Protein AF-0000000074751807 (afdb_homodimer)

Secondary structure (DSSP, 8-state):
--HHHHHTTT--HHHHHHH-HHHHHHHHHHHHTS-S-HHHHHHHHHHHHHHHHHHHHHHHT--TTTTTT-EEEEES---HHHHHHHHHHHHHTTPEEESS--TTEEEEE-SSB-TTSSBGGGSHHHHHHHHHT--EE-HHHHHHHHHS-S--TTSTT----/--HHHHHTTT--HHHHHHH-HHHHHHHHHHHHTS-S-HHHHHHHHHHHHHHHHHHHHHHHT--TTTTTT-EEEEES---HHHHHHHHHHHHHTTPEEESS--TTEEEEE-SSB-TTS-BGGGSHHHHHHHHHT--EE-HHHHHHHHHS-S--TT-S-----

Solvent-accessible surface area (backbone atoms only — not comparable to full-atom values): 17288 Å² total; per-residue (Å²): 132,60,78,68,54,64,78,49,62,92,56,52,70,66,52,46,56,62,59,33,34,66,55,46,48,48,37,33,58,46,38,35,68,67,82,47,56,70,68,43,40,52,49,23,33,52,50,29,44,50,52,51,50,53,51,47,60,47,54,74,54,51,28,48,42,16,30,42,79,41,33,36,24,75,42,43,29,42,38,71,53,57,48,53,39,52,52,37,49,40,42,57,20,28,20,42,77,36,96,62,88,54,95,74,28,32,39,33,40,63,34,65,17,29,87,86,56,47,54,26,76,70,35,70,67,45,48,52,31,61,75,69,68,38,57,75,32,46,60,66,50,50,36,52,46,24,44,63,32,48,85,68,77,86,65,77,76,74,70,90,123,131,60,77,68,55,64,78,48,62,90,57,52,70,68,53,45,56,62,60,32,34,65,55,47,48,48,37,33,57,45,38,36,68,67,84,47,56,69,67,42,40,52,49,24,34,50,51,28,44,51,52,51,50,54,50,48,61,46,54,73,56,49,29,49,43,18,31,42,79,41,32,35,23,75,40,42,29,40,39,72,53,57,49,53,38,52,53,37,49,40,43,58,20,28,20,42,78,37,93,62,85,54,98,74,28,33,39,34,39,63,34,66,18,28,89,86,56,45,54,25,76,71,33,70,67,45,48,51,30,59,75,70,68,39,56,76,33,45,60,66,51,50,37,52,46,23,46,62,33,45,84,69,78,87,66,78,78,79,71,91,122

Foldseek 3Di:
DDPVCVVQPPHDLVRCVAQAQPVLVVLLVVLVVVPDDPVSVVSNVVNVVVLVVLVCLLVVQFDALLAAPAEEEEFEDHPPVSVVVVQVVCVRNRYHYDPDDDLRYEYEYAHQHHNVRHGRCPDPRNVVCVVSVHHYHYSVRSSVSRNVRDPPDPPPDDPPD/DDPVCVVQPPHDLVRCVAQAQPVLVVLLVVLVVVPDDPVSVVSNVVNVVVLVVLVCLLVVQFDALLAAPAEEEEFEDHPPVSVVVVQVVCVRNRYHYDPDDDLRYEYEYAHQHHNVRHGRCPDPRNVVCVVSVHHYHYSVRSSVSRNVRDPPDPPPDDPPD

pLDDT: mean 82.68, std 17.13, range [26.94, 96.0]

Structure (mmCIF, N/CA/C/O backbone):
data_AF-0000000074751807-model_v1
#
loop_
_entity.id
_entity.type
_entity.pdbx_description
1 polymer 'BRCT domain-containing protein'
#
loop_
_atom_site.group_PDB
_atom_site.id
_atom_site.type_symbol
_atom_site.label_atom_id
_atom_site.label_alt_id
_atom_site.label_comp_id
_atom_site.label_asym_id
_atom_site.label_entity_id
_atom_site.label_seq_id
_atom_site.pdbx_PDB_ins_code
_atom_site.Cartn_x
_atom_site.Cartn_y
_atom_site.Cartn_z
_atom_site.occupancy
_atom_site.B_iso_or_equiv
_atom_site.auth_seq_id
_atom_site.auth_comp_id
_atom_site.auth_asym_id
_atom_site.auth_atom_id
_atom_site.pdbx_PDB_model_num
ATOM 1 N N . MET A 1 1 ? 15.984 26.25 13.93 1 37.53 1 MET A N 1
ATOM 2 C CA . MET A 1 1 ? 16.609 25.359 12.961 1 37.53 1 MET A CA 1
ATOM 3 C C . MET A 1 1 ? 17.344 24.219 13.672 1 37.53 1 MET A C 1
ATOM 5 O O . MET A 1 1 ? 18.312 24.453 14.406 1 37.53 1 MET A O 1
ATOM 9 N N . GLY A 1 2 ? 16.719 23.172 14.039 1 45.09 2 GLY A N 1
ATOM 10 C CA . GLY A 1 2 ? 17.297 22.234 14.984 1 45.09 2 GLY A CA 1
ATOM 11 C C . GLY A 1 2 ? 18.531 21.547 14.445 1 45.09 2 GLY A C 1
ATOM 12 O O . GLY A 1 2 ? 18.906 21.734 13.289 1 45.09 2 GLY A O 1
ATOM 13 N N . PRO A 1 3 ? 19.266 20.953 15.305 1 51.03 3 PRO A N 1
ATOM 14 C CA . PRO A 1 3 ? 20.531 20.281 15.062 1 51.03 3 PRO A CA 1
ATOM 15 C C . PRO A 1 3 ? 20.547 19.469 13.766 1 51.03 3 PRO A C 1
ATOM 17 O O . PRO A 1 3 ? 21.609 19.234 13.188 1 51.03 3 PRO A O 1
ATOM 20 N N . LEU A 1 4 ? 19.438 18.953 13.289 1 57.25 4 LEU A N 1
ATOM 21 C CA . LEU A 1 4 ? 19.359 18.078 12.117 1 57.25 4 LEU A CA 1
ATOM 22 C C . LEU A 1 4 ? 19.672 18.844 10.844 1 57.25 4 LEU A C 1
ATOM 24 O O . LEU A 1 4 ? 20.234 18.281 9.898 1 57.25 4 LEU A O 1
ATOM 28 N N . TRP A 1 5 ? 19.469 20.172 10.891 1 57.88 5 TRP A N 1
ATOM 29 C CA . TRP A 1 5 ? 19.734 20.984 9.711 1 57.88 5 TRP A CA 1
ATOM 30 C C . TRP A 1 5 ? 21.234 21.047 9.438 1 57.88 5 TRP A C 1
ATOM 32 O O . TRP A 1 5 ? 21.656 21.047 8.273 1 57.88 5 TRP A O 1
ATOM 42 N N . ARG A 1 6 ? 21.906 20.891 10.555 1 65.5 6 ARG A N 1
ATOM 43 C CA . ARG A 1 6 ? 23.344 20.969 10.328 1 65.5 6 ARG A CA 1
ATOM 44 C C . ARG A 1 6 ? 23.859 19.766 9.547 1 65.5 6 ARG A C 1
ATOM 46 O O . ARG A 1 6 ? 24.688 19.906 8.648 1 65.5 6 ARG A O 1
ATOM 53 N N . LYS A 1 7 ? 23.266 18.562 9.719 1 76.88 7 LYS A N 1
ATOM 54 C CA . LYS A 1 7 ? 23.719 17.328 9.086 1 76.88 7 LYS A CA 1
ATOM 55 C C . LYS A 1 7 ? 23.516 17.375 7.574 1 76.88 7 LYS A C 1
ATOM 57 O O . LYS A 1 7 ? 24.297 16.797 6.82 1 76.88 7 LYS A O 1
ATOM 62 N N . TYR A 1 8 ? 22.578 18.141 7.172 1 81.25 8 TYR A N 1
ATOM 63 C CA . TYR A 1 8 ? 22.266 18.078 5.75 1 81.25 8 TYR A CA 1
ATOM 64 C C . TYR A 1 8 ? 22.484 19.422 5.082 1 81.25 8 TYR A C 1
ATOM 66 O O . TYR A 1 8 ? 21.953 19.688 4 1 81.25 8 TYR A O 1
ATOM 74 N N . GLN A 1 9 ? 23.312 20.203 5.781 1 81.62 9 GLN A N 1
ATOM 75 C CA . GLN A 1 9 ? 23.672 21.484 5.188 1 81.62 9 GLN A CA 1
ATOM 76 C C . GLN A 1 9 ? 24.359 21.297 3.834 1 81.62 9 GLN A C 1
ATOM 78 O O . GLN A 1 9 ? 25.281 20.484 3.705 1 81.62 9 GLN A O 1
ATOM 83 N N . GLY A 1 10 ? 23.812 22 2.807 1 83.12 10 GLY A N 1
ATOM 84 C CA . GLY A 1 10 ? 24.406 21.969 1.479 1 83.12 10 GLY A CA 1
ATOM 85 C C . GLY A 1 10 ? 23.922 20.797 0.644 1 83.12 10 GLY A C 1
ATOM 86 O O . GLY A 1 10 ? 24.266 20.688 -0.534 1 83.12 10 GLY A O 1
ATOM 87 N N . LYS A 1 11 ? 23.188 19.906 1.171 1 88.44 11 LYS A N 1
ATOM 88 C CA . LYS A 1 11 ? 22.688 18.766 0.412 1 88.44 11 LYS A CA 1
ATOM 89 C C . LYS A 1 11 ? 21.391 19.109 -0.313 1 88.44 11 LYS A C 1
ATOM 91 O O . LYS A 1 11 ? 20.625 19.953 0.151 1 88.44 11 LYS A O 1
ATOM 96 N N . THR A 1 12 ? 21.219 18.516 -1.509 1 91 12 THR A N 1
ATOM 97 C CA . THR A 1 12 ? 19.953 18.672 -2.217 1 91 12 THR A CA 1
ATOM 98 C C . THR A 1 12 ? 18.891 17.75 -1.618 1 91 12 THR A C 1
ATOM 100 O O . THR A 1 12 ? 19.203 16.828 -0.874 1 91 12 THR A O 1
ATOM 103 N N . PHE A 1 13 ? 17.672 18.016 -1.93 1 91.19 13 PHE A N 1
ATOM 104 C CA . PHE A 1 13 ? 16.578 17.141 -1.519 1 91.19 13 PHE A CA 1
ATOM 105 C C . PHE A 1 13 ? 16.781 15.727 -2.039 1 91.19 13 PHE A C 1
ATOM 107 O O . PHE A 1 13 ? 16.531 14.758 -1.324 1 91.19 13 PHE A O 1
ATOM 114 N N . ALA A 1 14 ? 17.25 15.672 -3.189 1 89.94 14 ALA A N 1
ATOM 115 C CA . ALA A 1 14 ? 17.484 14.375 -3.816 1 89.94 14 ALA A CA 1
ATOM 116 C C . ALA A 1 14 ? 18.547 13.586 -3.062 1 89.94 14 ALA A C 1
ATOM 118 O O . ALA A 1 14 ? 18.406 12.375 -2.869 1 89.94 14 ALA A O 1
ATOM 119 N N . ASP A 1 15 ? 19.531 14.281 -2.633 1 88.19 15 ASP A N 1
ATOM 120 C CA . ASP A 1 15 ? 20.594 13.633 -1.864 1 88.19 15 ASP A CA 1
ATOM 121 C C . ASP A 1 15 ? 20.047 13.086 -0.545 1 88.19 15 ASP A C 1
ATOM 123 O O . ASP A 1 15 ? 20.312 11.938 -0.187 1 88.19 15 ASP A O 1
ATOM 127 N N . ILE A 1 16 ? 19.328 13.891 0.11 1 88.06 16 ILE A N 1
ATOM 128 C CA . ILE A 1 16 ? 18.781 13.508 1.407 1 88.06 16 ILE A CA 1
ATOM 129 C C . ILE A 1 16 ? 17.828 12.32 1.236 1 88.06 16 ILE A C 1
ATOM 131 O O . ILE A 1 16 ? 17.875 11.359 2.006 1 88.06 16 ILE A O 1
ATOM 135 N N . TYR A 1 17 ? 17 12.406 0.226 1 88.38 17 TYR A N 1
ATOM 136 C CA . TYR A 1 17 ? 16.031 11.344 -0.058 1 88.38 17 TYR A CA 1
ATOM 137 C C . TYR A 1 17 ? 16.734 10.008 -0.258 1 88.38 17 TYR A C 1
ATOM 139 O O . TYR A 1 17 ? 16.281 8.977 0.241 1 88.38 17 TYR A O 1
ATOM 147 N N . GLN A 1 18 ? 17.844 10 -0.894 1 82.62 18 GLN A N 1
ATOM 148 C CA . GLN A 1 18 ? 18.578 8.781 -1.207 1 82.62 18 GLN A CA 1
ATOM 149 C C . GLN A 1 18 ? 19.375 8.289 0 1 82.62 18 GLN A C 1
ATOM 151 O O . GLN A 1 18 ? 19.469 7.082 0.234 1 82.62 18 GLN A O 1
ATOM 156 N N . GLU A 1 19 ? 19.766 9.172 0.798 1 82 19 GLU A N 1
ATOM 157 C CA . GLU A 1 19 ? 20.75 8.836 1.809 1 82 19 GLU A CA 1
ATOM 158 C C . GLU A 1 19 ? 20.094 8.5 3.145 1 82 19 GLU A C 1
ATOM 160 O O . GLU A 1 19 ? 20.641 7.738 3.941 1 82 19 GLU A O 1
ATOM 165 N N . ASP A 1 20 ? 18.938 9.062 3.352 1 85.06 20 ASP A N 1
ATOM 166 C CA . ASP A 1 20 ? 18.406 8.938 4.703 1 85.06 20 ASP A CA 1
ATOM 167 C C . ASP A 1 20 ? 16.891 8.781 4.684 1 85.06 20 ASP A C 1
ATOM 169 O O . ASP A 1 20 ? 16.156 9.719 5.027 1 85.06 20 ASP A O 1
ATOM 173 N N . PRO A 1 21 ? 16.453 7.629 4.398 1 83.31 21 PRO A N 1
ATOM 174 C CA . PRO A 1 21 ? 15 7.379 4.355 1 83.31 21 PRO A CA 1
ATOM 175 C C . PRO A 1 21 ? 14.328 7.598 5.707 1 83.31 21 PRO A C 1
ATOM 177 O O . PRO A 1 21 ? 13.148 7.953 5.762 1 83.31 21 PRO A O 1
ATOM 180 N N . GLN A 1 22 ? 15.047 7.363 6.758 1 81.94 22 GLN A N 1
ATOM 181 C CA . GLN A 1 22 ? 14.453 7.594 8.07 1 81.94 22 GLN A CA 1
ATOM 182 C C . GLN A 1 22 ? 14.172 9.078 8.289 1 81.94 22 GLN A C 1
ATOM 184 O O . GLN A 1 22 ? 13.141 9.438 8.867 1 81.94 22 GLN A O 1
ATOM 189 N N . TYR A 1 23 ? 15.086 9.828 7.867 1 85.5 23 TYR A N 1
ATOM 190 C CA . TYR A 1 23 ? 14.859 11.266 7.957 1 85.5 23 TYR A CA 1
ATOM 191 C C . TYR A 1 23 ? 13.68 11.688 7.09 1 85.5 23 TYR A C 1
ATOM 193 O O . TYR A 1 23 ? 12.922 12.586 7.457 1 85.5 23 TYR A O 1
ATOM 201 N N . CYS A 1 24 ? 13.586 11.133 5.945 1 87.38 24 CYS A N 1
ATOM 202 C CA . CYS A 1 24 ? 12.469 11.438 5.059 1 87.38 24 CYS A CA 1
ATOM 203 C C . CYS A 1 24 ? 11.133 11.172 5.746 1 87.38 24 CYS A C 1
ATOM 205 O O . CYS A 1 24 ? 10.234 12.008 5.711 1 87.38 24 CYS A O 1
ATOM 207 N N . ARG A 1 25 ? 11.055 10.047 6.367 1 84.38 25 ARG A N 1
ATOM 208 C CA . ARG A 1 25 ? 9.844 9.703 7.105 1 84.38 25 ARG A CA 1
ATOM 209 C C . ARG A 1 25 ? 9.586 10.711 8.227 1 84.38 25 ARG A C 1
ATOM 211 O O . ARG A 1 25 ? 8.453 11.172 8.398 1 84.38 25 ARG A O 1
ATOM 218 N N . TRP A 1 26 ? 10.609 10.914 8.922 1 85.25 26 TRP A N 1
ATOM 219 C CA . TRP A 1 26 ? 10.5 11.859 10.031 1 85.25 26 TRP A CA 1
ATOM 220 C C . TRP A 1 26 ? 10.047 13.234 9.531 1 85.25 26 TRP A C 1
ATOM 222 O O . TRP A 1 26 ? 9.18 13.867 10.148 1 85.25 26 TRP A O 1
ATOM 232 N N . ALA A 1 27 ? 10.672 13.68 8.477 1 87.12 27 ALA A N 1
ATOM 233 C CA . ALA A 1 27 ? 10.32 14.977 7.898 1 87.12 27 ALA A CA 1
ATOM 234 C C . ALA A 1 27 ? 8.836 15.023 7.535 1 87.12 27 ALA A C 1
ATOM 236 O O . ALA A 1 27 ? 8.164 16.016 7.789 1 87.12 27 ALA A O 1
ATOM 237 N N . CYS A 1 28 ? 8.352 14.008 6.977 1 87.5 28 CYS A N 1
ATOM 238 C CA . CYS A 1 28 ? 6.945 13.938 6.605 1 87.5 28 CYS A CA 1
ATOM 239 C C . CYS A 1 28 ? 6.055 13.961 7.84 1 87.5 28 CYS A C 1
ATOM 241 O O . CYS A 1 28 ? 5.012 14.617 7.848 1 87.5 28 CYS A O 1
ATOM 243 N N . ASP A 1 29 ? 6.473 13.266 8.828 1 84.19 29 ASP A N 1
ATOM 244 C CA . ASP A 1 29 ? 5.699 13.234 10.062 1 84.19 29 ASP A CA 1
ATOM 245 C C . ASP A 1 29 ? 5.648 14.617 10.711 1 84.19 29 ASP A C 1
ATOM 247 O O . ASP A 1 29 ? 4.602 15.039 11.211 1 84.19 29 ASP A O 1
ATOM 251 N N . VAL A 1 30 ? 6.801 15.281 10.719 1 82.31 30 VAL A N 1
ATOM 252 C CA . VAL A 1 30 ? 6.914 16.594 11.352 1 82.31 30 VAL A CA 1
ATOM 253 C C . VAL A 1 30 ? 6.109 17.609 10.555 1 82.31 30 VAL A C 1
ATOM 255 O O . VAL A 1 30 ? 5.496 18.516 11.141 1 82.31 30 VAL A O 1
ATOM 258 N N . ALA A 1 31 ? 6.195 17.547 9.266 1 78.62 31 ALA A N 1
ATOM 259 C CA . ALA A 1 31 ? 5.465 18.484 8.414 1 78.62 31 ALA A CA 1
ATOM 260 C C . ALA A 1 31 ? 3.965 18.438 8.695 1 78.62 31 ALA A C 1
ATOM 262 O O . ALA A 1 31 ? 3.26 19.438 8.547 1 78.62 31 ALA A O 1
ATOM 263 N N . LEU A 1 32 ? 3.492 17.312 9.117 1 72.69 32 LEU A N 1
ATOM 264 C CA . LEU A 1 32 ? 2.09 17.062 9.438 1 72.69 32 LEU A CA 1
ATOM 265 C C . LEU A 1 32 ? 1.651 17.859 10.656 1 72.69 32 LEU A C 1
ATOM 267 O O . LEU A 1 32 ? 0.477 18.219 10.781 1 72.69 32 LEU A O 1
ATOM 271 N N . LYS A 1 33 ? 2.559 18.031 11.578 1 69.56 33 LYS A N 1
ATOM 272 C CA . LYS A 1 33 ? 2.199 18.609 12.867 1 69.56 33 LYS A CA 1
ATOM 273 C C . LYS A 1 33 ? 2.047 20.125 12.758 1 69.56 33 LYS A C 1
ATOM 275 O O . LYS A 1 33 ? 1.581 20.781 13.688 1 69.56 33 LYS A O 1
ATOM 280 N N . GLY A 1 34 ? 2.129 20.703 11.562 1 64.62 34 GLY A N 1
ATOM 281 C CA . GLY A 1 34 ? 1.814 22.094 11.297 1 64.62 34 GLY A CA 1
ATOM 282 C C . GLY A 1 34 ? 2.855 23.047 11.836 1 64.62 34 GLY A C 1
ATOM 283 O O . GLY A 1 34 ? 2.869 24.234 11.469 1 64.62 34 GLY A O 1
ATOM 284 N N . ASN A 1 35 ? 3.658 22.609 12.859 1 70.62 35 ASN A N 1
ATOM 285 C CA . ASN A 1 35 ? 4.598 23.562 13.43 1 70.62 35 ASN A CA 1
ATOM 286 C C . ASN A 1 35 ? 5.961 23.484 12.75 1 70.62 35 ASN A C 1
ATOM 288 O O . ASN A 1 35 ? 6.969 23.922 13.32 1 70.62 35 ASN A O 1
ATOM 292 N N . SER A 1 36 ? 5.906 23.078 11.492 1 76.75 36 SER A N 1
ATOM 293 C CA . SER A 1 36 ? 7.188 22.891 10.82 1 76.75 36 SER A CA 1
ATOM 294 C C . SER A 1 36 ? 7.504 24.062 9.898 1 76.75 36 SER A C 1
ATOM 296 O O . SER A 1 36 ? 6.621 24.844 9.555 1 76.75 36 SER A O 1
ATOM 298 N N . SER A 1 37 ? 8.867 24.234 9.602 1 81.81 37 SER A N 1
ATOM 299 C CA . SER A 1 37 ? 9.32 25.266 8.688 1 81.81 37 SER A CA 1
ATOM 300 C C . SER A 1 37 ? 8.812 25.031 7.27 1 81.81 37 SER A C 1
ATOM 302 O O . SER A 1 37 ? 8.391 23.922 6.941 1 81.81 37 SER A O 1
ATOM 304 N N . ASP A 1 38 ? 8.805 26.062 6.473 1 83.44 38 ASP A N 1
ATOM 305 C CA . ASP A 1 38 ? 8.422 25.938 5.07 1 83.44 38 ASP A CA 1
ATOM 306 C C . ASP A 1 38 ? 9.344 24.969 4.34 1 83.44 38 ASP A C 1
ATOM 308 O O . ASP A 1 38 ? 8.891 24.188 3.49 1 83.44 38 ASP A O 1
ATOM 312 N N . ALA A 1 39 ? 10.625 25.062 4.664 1 83.5 39 ALA A N 1
ATOM 313 C CA . ALA A 1 39 ? 11.586 24.156 4.031 1 83.5 39 ALA A CA 1
ATOM 314 C C . ALA A 1 39 ? 11.242 22.703 4.301 1 83.5 39 ALA A C 1
ATOM 316 O O . ALA A 1 39 ? 11.336 21.859 3.406 1 83.5 39 ALA A O 1
ATOM 317 N N . MET A 1 40 ? 10.852 22.469 5.453 1 85.44 40 MET A N 1
ATOM 318 C CA . MET A 1 40 ? 10.484 21.109 5.824 1 85.44 40 MET A CA 1
ATOM 319 C C . MET A 1 40 ? 9.227 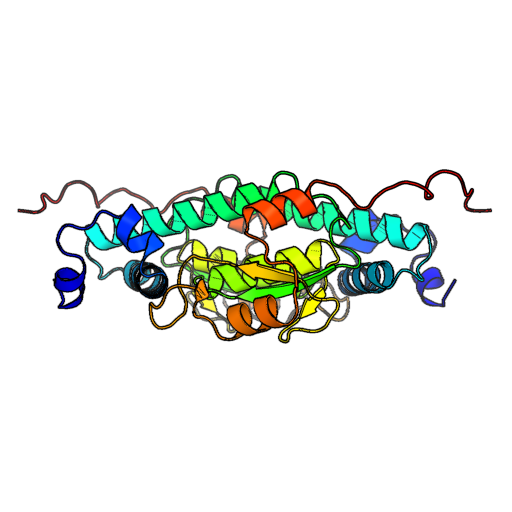20.656 5.09 1 85.44 40 MET A C 1
ATOM 321 O O . MET A 1 40 ? 9.133 19.516 4.645 1 85.44 40 MET A O 1
ATOM 325 N N . LYS A 1 41 ? 8.352 21.531 4.969 1 84.69 41 LYS A N 1
ATOM 326 C CA . LYS A 1 41 ? 7.117 21.219 4.254 1 84.69 41 LYS A CA 1
ATOM 327 C C . LYS A 1 41 ? 7.395 20.891 2.787 1 84.69 41 LYS A C 1
ATOM 329 O O . LYS A 1 41 ? 6.809 19.969 2.225 1 84.69 41 LYS A O 1
ATOM 334 N N . ILE A 1 42 ? 8.211 21.672 2.209 1 89.44 42 ILE A N 1
ATOM 335 C CA . ILE A 1 42 ? 8.562 21.469 0.808 1 89.44 42 ILE A CA 1
ATOM 336 C C . ILE A 1 42 ? 9.305 20.141 0.651 1 89.44 42 ILE A C 1
ATOM 338 O O . ILE A 1 42 ? 9.062 19.406 -0.297 1 89.44 42 ILE A O 1
ATOM 342 N N . PHE A 1 43 ? 10.234 19.922 1.628 1 91.69 43 PHE A N 1
ATOM 343 C CA . PHE A 1 43 ? 10.961 18.656 1.563 1 91.69 43 PHE A CA 1
ATOM 344 C C . PHE A 1 43 ? 10.008 17.469 1.719 1 91.69 43 PHE A C 1
ATOM 346 O O . PHE A 1 43 ? 10.109 16.484 0.985 1 91.69 43 PHE A O 1
ATOM 353 N N . ALA A 1 44 ? 9.133 17.578 2.637 1 90.88 44 ALA A N 1
ATOM 354 C CA . ALA A 1 44 ? 8.141 16.516 2.82 1 90.88 44 ALA A CA 1
ATOM 355 C C . ALA A 1 44 ? 7.34 16.297 1.542 1 90.88 44 ALA A C 1
ATOM 357 O O . ALA A 1 44 ? 7.086 15.148 1.157 1 90.88 44 ALA A O 1
ATOM 358 N N . ALA A 1 45 ? 6.961 17.359 0.921 1 91.81 45 ALA A N 1
ATOM 359 C CA . ALA A 1 45 ? 6.227 17.25 -0.337 1 91.81 45 ALA A CA 1
ATOM 360 C C . ALA A 1 45 ? 7.059 16.547 -1.401 1 91.81 45 ALA A C 1
ATOM 362 O O . ALA A 1 45 ? 6.531 15.758 -2.191 1 91.81 45 ALA A O 1
ATOM 363 N N . TYR A 1 46 ? 8.305 16.875 -1.404 1 93.75 46 TYR A N 1
ATOM 364 C CA . TYR A 1 46 ? 9.219 16.219 -2.334 1 93.75 46 TYR A CA 1
ATOM 365 C C . TYR A 1 46 ? 9.266 14.719 -2.084 1 93.75 46 TYR A C 1
ATOM 367 O O . TYR A 1 46 ? 9.156 13.93 -3.021 1 93.75 46 TYR A O 1
ATOM 375 N N . VAL A 1 47 ? 9.406 14.344 -0.845 1 92.31 47 VAL A N 1
ATOM 376 C CA . VAL A 1 47 ? 9.484 12.938 -0.458 1 92.31 47 VAL A CA 1
ATOM 377 C C . VAL A 1 47 ? 8.195 12.219 -0.854 1 92.31 47 VAL A C 1
ATOM 379 O O . VAL A 1 47 ? 8.234 11.164 -1.487 1 92.31 47 VAL A O 1
ATOM 382 N N . GLN A 1 48 ? 7.082 12.797 -0.543 1 92.56 48 GLN A N 1
ATOM 383 C CA . GLN A 1 48 ? 5.785 12.211 -0.859 1 92.56 48 GLN A CA 1
ATOM 384 C C . GLN A 1 48 ? 5.605 12.047 -2.367 1 92.56 48 GLN A C 1
ATOM 386 O O . GLN A 1 48 ? 5.102 11.023 -2.828 1 92.56 48 GLN A O 1
ATOM 391 N N . HIS A 1 49 ? 6.027 13.047 -3.039 1 93.62 49 HIS A N 1
ATOM 392 C CA . HIS A 1 49 ? 5.953 12.977 -4.492 1 93.62 49 HIS A CA 1
ATOM 393 C C . HIS A 1 49 ? 6.762 11.797 -5.031 1 93.62 49 HIS A C 1
ATOM 395 O O . HIS A 1 49 ? 6.305 11.086 -5.926 1 93.62 49 HIS A O 1
ATOM 401 N N . ARG A 1 50 ? 7.895 11.672 -4.504 1 92 50 ARG A N 1
ATOM 402 C CA . ARG A 1 50 ? 8.742 10.57 -4.945 1 92 50 ARG A CA 1
ATOM 403 C C . ARG A 1 50 ? 8.109 9.227 -4.605 1 92 50 ARG A C 1
ATOM 405 O O . ARG A 1 50 ? 8.148 8.289 -5.41 1 92 50 ARG A O 1
ATOM 412 N N . TRP A 1 51 ? 7.555 9.102 -3.408 1 92.06 51 TRP A N 1
ATOM 413 C CA . TRP A 1 51 ? 6.859 7.879 -3.01 1 92.06 51 TRP A CA 1
ATOM 414 C C . TRP A 1 51 ? 5.699 7.582 -3.957 1 92.06 51 TRP A C 1
ATOM 416 O O . TRP A 1 51 ? 5.547 6.449 -4.422 1 92.06 51 TRP A O 1
ATOM 426 N N . LEU A 1 52 ? 4.941 8.57 -4.273 1 93.19 52 LEU A N 1
ATOM 427 C CA . LEU A 1 52 ? 3.783 8.414 -5.148 1 93.19 52 LEU A CA 1
ATOM 428 C C . LEU A 1 52 ? 4.215 8 -6.551 1 93.19 52 LEU A C 1
ATOM 430 O O . LEU A 1 52 ? 3.582 7.141 -7.168 1 93.19 52 LEU A O 1
ATOM 434 N N . LEU A 1 53 ? 5.25 8.609 -6.992 1 92.25 53 LEU A N 1
ATOM 435 C CA . LEU A 1 53 ? 5.766 8.258 -8.312 1 92.25 53 LEU A CA 1
ATOM 436 C C . LEU A 1 53 ? 6.207 6.801 -8.359 1 92.25 53 LEU A C 1
ATOM 438 O O . LEU A 1 53 ? 5.918 6.09 -9.328 1 92.25 53 LEU A O 1
ATOM 442 N N . ALA A 1 54 ? 6.918 6.391 -7.3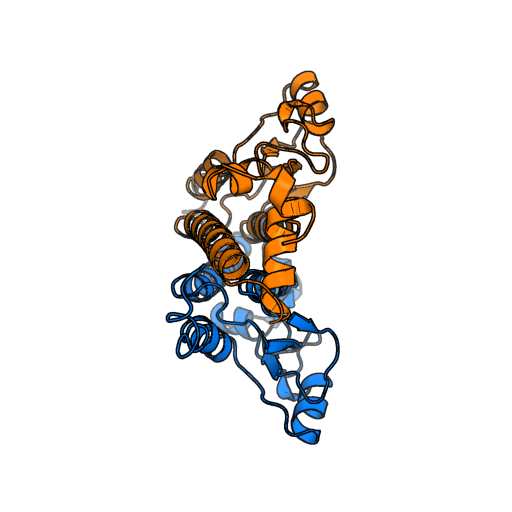75 1 90.56 54 ALA A N 1
ATOM 443 C CA . ALA A 1 54 ? 7.387 5.012 -7.312 1 90.56 54 ALA A CA 1
ATOM 444 C C . ALA A 1 54 ? 6.219 4.031 -7.309 1 90.56 54 ALA A C 1
ATOM 446 O O . ALA A 1 54 ? 6.242 3.023 -8.023 1 90.56 54 ALA A O 1
ATOM 447 N N . LEU A 1 55 ? 5.211 4.312 -6.555 1 93.5 55 LEU A N 1
ATOM 448 C CA . LEU A 1 55 ? 4.047 3.441 -6.449 1 93.5 55 LEU A CA 1
ATOM 449 C C . LEU A 1 55 ? 3.258 3.428 -7.754 1 93.5 55 LEU A C 1
ATOM 451 O O . LEU A 1 55 ? 2.789 2.375 -8.188 1 93.5 55 LEU A O 1
ATOM 455 N N . ASN A 1 56 ? 3.111 4.582 -8.336 1 93.19 56 ASN A N 1
ATOM 456 C CA . ASN A 1 56 ? 2.453 4.656 -9.633 1 93.19 56 ASN A CA 1
ATOM 457 C C . ASN A 1 56 ? 3.174 3.807 -10.68 1 93.19 56 ASN A C 1
ATOM 459 O O . ASN A 1 56 ? 2.533 3.109 -11.469 1 93.19 56 ASN A O 1
ATOM 463 N N . ASN A 1 57 ? 4.457 3.873 -10.656 1 92 57 ASN A N 1
ATOM 464 C CA . ASN A 1 57 ? 5.242 3.092 -11.609 1 92 57 ASN A CA 1
ATOM 465 C C . ASN A 1 57 ? 5.066 1.593 -11.383 1 92 57 ASN A C 1
ATOM 467 O O . ASN A 1 57 ? 4.969 0.825 -12.344 1 92 57 ASN A O 1
ATOM 471 N N . LEU A 1 58 ? 5.027 1.193 -10.148 1 92.69 58 LEU A N 1
ATOM 472 C CA . LEU A 1 58 ? 4.852 -0.217 -9.82 1 92.69 58 LEU A CA 1
ATOM 473 C C . LEU A 1 58 ? 3.494 -0.722 -10.297 1 92.69 58 LEU A C 1
ATOM 475 O O . LEU A 1 58 ? 3.396 -1.819 -10.852 1 92.69 58 LEU A O 1
ATOM 479 N N . LEU A 1 59 ? 2.51 0.113 -10.164 1 93.75 59 LEU A N 1
ATOM 480 C CA . LEU A 1 59 ? 1.138 -0.329 -10.391 1 93.75 59 LEU A CA 1
ATOM 481 C C . LEU A 1 59 ? 0.777 -0.25 -11.867 1 93.75 59 LEU A C 1
ATOM 483 O O . LEU A 1 59 ? -0.078 -1 -12.344 1 93.75 59 LEU A O 1
ATOM 487 N N . LYS A 1 60 ? 1.296 0.718 -12.633 1 88.56 60 LYS A N 1
ATOM 488 C CA . LYS A 1 60 ? 0.873 1.109 -13.977 1 88.56 60 LYS A CA 1
ATOM 489 C C . LYS A 1 60 ? 0.821 -0.096 -14.914 1 88.56 60 LYS A C 1
ATOM 491 O O . LYS A 1 60 ? -0.127 -0.25 -15.68 1 88.56 60 LYS A O 1
ATOM 496 N N . HIS A 1 61 ? 1.747 -1.085 -14.844 1 88.12 61 HIS A N 1
ATOM 497 C CA . HIS A 1 61 ? 1.756 -2.172 -15.812 1 88.12 61 HIS A CA 1
ATOM 498 C C . HIS A 1 61 ? 1.682 -3.529 -15.125 1 88.12 61 HIS A C 1
ATOM 500 O O . HIS A 1 61 ? 1.988 -4.559 -15.734 1 88.12 61 HIS A O 1
ATOM 506 N N . ALA A 1 62 ? 1.295 -3.471 -13.859 1 94.06 62 ALA A N 1
ATOM 507 C CA . ALA A 1 62 ? 1.201 -4.727 -13.117 1 94.06 62 ALA A CA 1
ATOM 508 C C . ALA A 1 62 ? 0.105 -5.621 -13.688 1 94.06 62 ALA A C 1
ATOM 510 O O . ALA A 1 62 ? -0.978 -5.141 -14.031 1 94.06 62 ALA A O 1
ATOM 511 N N . GLN A 1 63 ? 0.4 -6.883 -13.797 1 92.38 63 GLN A N 1
ATOM 512 C CA . GLN A 1 63 ? -0.553 -7.852 -14.328 1 92.38 63 GLN A CA 1
ATOM 513 C C . GLN A 1 63 ? -1.009 -8.828 -13.25 1 92.38 63 GLN A C 1
ATOM 515 O O . GLN A 1 63 ? -0.199 -9.297 -12.453 1 92.38 63 GLN A O 1
ATOM 520 N N . PRO A 1 64 ? -2.314 -9.141 -13.289 1 91.06 64 PRO A N 1
ATOM 521 C CA . PRO A 1 64 ? -2.795 -10.133 -12.32 1 91.06 64 PRO A CA 1
ATOM 522 C C . PRO A 1 64 ? -2.016 -11.445 -12.391 1 91.06 64 PRO A C 1
ATOM 524 O O . PRO A 1 64 ? -1.649 -11.898 -13.477 1 91.06 64 PRO A O 1
ATOM 527 N N . ASN A 1 65 ? -1.753 -12.031 -11.281 1 88.56 65 ASN A N 1
ATOM 528 C CA . ASN A 1 65 ? -1.116 -13.336 -11.117 1 88.56 65 ASN A CA 1
ATOM 529 C C . ASN A 1 65 ? 0.334 -13.32 -11.586 1 88.56 65 ASN A C 1
ATOM 531 O O . ASN A 1 65 ? 0.961 -14.367 -11.727 1 88.56 65 ASN A O 1
ATOM 535 N N . SER A 1 66 ? 0.887 -12.18 -11.859 1 91.25 66 SER A N 1
ATOM 536 C CA . SER A 1 66 ? 2.215 -12.07 -12.461 1 91.25 66 SER A CA 1
ATOM 537 C C . SER A 1 66 ? 3.297 -12.539 -11.492 1 91.25 66 SER A C 1
ATOM 539 O O . SER A 1 66 ? 4.398 -12.898 -11.906 1 91.25 66 SER A O 1
ATOM 541 N N . LEU A 1 67 ? 2.977 -12.578 -10.188 1 91.94 67 LEU A N 1
ATOM 542 C CA . LEU A 1 67 ? 4.008 -12.961 -9.227 1 91.94 67 LEU A CA 1
ATOM 543 C C . LEU A 1 67 ? 3.67 -14.297 -8.57 1 91.94 67 LEU A C 1
ATOM 545 O O . LEU A 1 67 ? 4.277 -14.672 -7.57 1 91.94 67 LEU A O 1
ATOM 549 N N . THR A 1 68 ? 2.662 -14.898 -9.125 1 87.56 68 THR A N 1
ATOM 550 C CA . THR A 1 68 ? 2.316 -16.234 -8.641 1 87.56 68 THR A CA 1
ATOM 551 C C . THR A 1 68 ? 3.516 -17.172 -8.734 1 87.56 68 THR A C 1
ATOM 553 O O . THR A 1 68 ? 4.211 -17.188 -9.758 1 87.56 68 THR A O 1
ATOM 556 N N . GLY A 1 69 ? 3.766 -17.891 -7.594 1 86.5 69 GLY A N 1
ATOM 557 C CA . GLY A 1 69 ? 4.859 -18.844 -7.566 1 86.5 69 GLY A CA 1
ATOM 558 C C . GLY A 1 69 ? 6.172 -18.25 -7.102 1 86.5 69 GLY A C 1
ATOM 559 O O . GLY A 1 69 ? 7.145 -18.969 -6.875 1 86.5 69 GLY A O 1
ATOM 560 N N . HIS A 1 70 ? 6.262 -16.906 -7.023 1 90.94 70 HIS A N 1
ATOM 561 C CA . HIS A 1 70 ? 7.469 -16.25 -6.543 1 90.94 70 HIS A CA 1
ATOM 562 C C . HIS A 1 70 ? 7.422 -16.031 -5.035 1 90.94 70 HIS A C 1
ATOM 564 O O . HIS A 1 70 ? 6.383 -15.656 -4.492 1 90.94 70 HIS A O 1
ATOM 570 N N . SER A 1 71 ? 8.422 -16.328 -4.391 1 94.44 71 SER A N 1
ATOM 571 C CA . SER A 1 71 ? 8.641 -15.961 -2.994 1 94.44 71 SER A CA 1
ATOM 572 C C . SER A 1 71 ? 9.688 -14.867 -2.865 1 94.44 71 SER A C 1
ATOM 574 O O . SER A 1 71 ? 10.828 -15.031 -3.311 1 94.44 71 SER A O 1
ATOM 576 N N . LEU A 1 72 ? 9.258 -13.844 -2.301 1 96 72 LEU A N 1
ATOM 577 C CA . LEU A 1 72 ? 10.109 -12.656 -2.291 1 96 72 LEU A CA 1
ATOM 578 C C . LEU A 1 72 ? 10.32 -12.148 -0.868 1 96 72 LEU A C 1
ATOM 580 O O . LEU A 1 72 ? 9.367 -12.07 -0.089 1 96 72 LEU A O 1
ATOM 584 N N . ALA A 1 73 ? 11.555 -11.859 -0.488 1 95.5 73 ALA A N 1
ATOM 585 C CA . ALA A 1 73 ? 11.906 -11.156 0.745 1 95.5 73 ALA A CA 1
ATOM 586 C C . ALA A 1 73 ? 12.383 -9.742 0.452 1 95.5 73 ALA A C 1
ATOM 588 O O . ALA A 1 73 ? 12.898 -9.469 -0.636 1 95.5 73 ALA A O 1
ATOM 589 N N . THR A 1 74 ? 12.164 -8.875 1.398 1 93.69 74 THR A N 1
ATOM 590 C CA . THR A 1 74 ? 12.531 -7.484 1.149 1 93.69 74 THR A CA 1
ATOM 591 C C . THR A 1 74 ? 13.648 -7.043 2.09 1 93.69 74 THR A C 1
ATOM 593 O O . THR A 1 74 ? 13.789 -7.586 3.188 1 93.69 74 THR A O 1
ATOM 596 N N . THR A 1 75 ? 14.5 -6.191 1.599 1 89 75 THR A N 1
ATOM 597 C CA . THR A 1 75 ? 15.555 -5.582 2.404 1 89 75 THR A CA 1
ATOM 598 C C . THR A 1 75 ? 15.75 -4.117 2.012 1 89 75 THR A C 1
ATOM 600 O O . THR A 1 75 ? 15.195 -3.658 1.01 1 89 75 THR A O 1
ATOM 603 N N . GLY A 1 76 ? 16.547 -3.43 2.869 1 82.25 76 GLY A N 1
ATOM 604 C CA . GLY A 1 76 ? 16.797 -2.021 2.619 1 82.25 76 GLY A CA 1
ATOM 605 C C . GLY A 1 76 ? 15.836 -1.101 3.34 1 82.25 76 GLY A C 1
ATOM 606 O O . GLY A 1 76 ? 14.773 -1.535 3.785 1 82.25 76 GLY A O 1
ATOM 607 N N . GLU A 1 77 ? 16.562 0.046 3.584 1 64.06 77 GLU A N 1
ATOM 608 C CA . GLU A 1 77 ? 15.75 1.025 4.305 1 64.06 77 GLU A CA 1
ATOM 609 C C . GLU A 1 77 ? 14.766 1.724 3.367 1 64.06 77 GLU A C 1
ATOM 611 O O . GLU A 1 77 ? 15.164 2.281 2.344 1 64.06 77 GLU A O 1
ATOM 616 N N . ASN A 1 78 ? 13.641 1.207 3.227 1 61.97 78 ASN A N 1
ATOM 617 C CA . ASN A 1 78 ? 12.547 2.08 2.811 1 61.97 78 ASN A CA 1
ATOM 618 C C . ASN A 1 78 ? 11.711 2.533 4.004 1 61.97 78 ASN A C 1
ATOM 620 O O . ASN A 1 78 ? 11.891 2.047 5.117 1 61.97 78 ASN A O 1
ATOM 624 N N . ASP A 1 79 ? 11.211 3.787 3.922 1 67.5 79 ASP A N 1
ATOM 625 C CA . ASP A 1 79 ? 10.273 4.113 4.992 1 67.5 79 ASP A CA 1
ATOM 626 C C . ASP A 1 79 ? 9.258 2.994 5.191 1 67.5 79 ASP A C 1
ATOM 628 O O . ASP A 1 79 ? 8.977 2.232 4.262 1 67.5 79 ASP A O 1
ATOM 632 N N . GLU A 1 80 ? 8.984 2.602 6.445 1 77.12 80 GLU A N 1
ATOM 633 C CA . GLU A 1 80 ? 8.031 1.574 6.855 1 77.12 80 GLU A CA 1
ATOM 634 C C . GLU A 1 80 ? 6.754 1.637 6.02 1 77.12 80 GLU A C 1
ATOM 636 O O . GLU A 1 80 ? 6.152 0.604 5.715 1 77.12 80 GLU A O 1
ATOM 641 N N . LEU A 1 81 ? 6.48 2.764 5.57 1 84.88 81 LEU A N 1
ATOM 642 C CA . LEU A 1 81 ? 5.254 2.936 4.797 1 84.88 81 LEU A CA 1
ATOM 643 C C . LEU A 1 81 ? 5.395 2.314 3.41 1 84.88 81 LEU A C 1
ATOM 645 O O . LEU A 1 81 ? 4.535 1.536 2.986 1 84.88 81 LEU A O 1
ATOM 649 N N . MET A 1 82 ? 6.508 2.611 2.789 1 89 82 MET A N 1
ATOM 650 C CA . MET A 1 82 ? 6.746 2.088 1.446 1 89 82 MET A CA 1
ATOM 651 C C . MET A 1 82 ? 6.918 0.573 1.476 1 89 82 MET A C 1
ATOM 653 O O . MET A 1 82 ? 6.43 -0.13 0.588 1 89 82 MET A O 1
ATOM 657 N N . ARG A 1 83 ? 7.562 0.053 2.469 1 90.25 83 ARG A N 1
ATOM 658 C CA . ARG A 1 83 ? 7.75 -1.39 2.59 1 90.25 83 ARG A CA 1
ATOM 659 C C . ARG A 1 83 ? 6.41 -2.109 2.674 1 90.25 83 ARG A C 1
ATOM 661 O O . ARG A 1 83 ? 6.188 -3.104 1.979 1 90.25 83 ARG A O 1
ATOM 668 N N . SER A 1 84 ? 5.602 -1.562 3.525 1 91.81 84 SER A N 1
ATOM 669 C CA . SER A 1 84 ? 4.285 -2.166 3.709 1 91.81 84 SER A CA 1
ATOM 670 C C . SER A 1 84 ? 3.502 -2.195 2.402 1 91.81 84 SER A C 1
ATOM 672 O O . SER A 1 84 ? 2.887 -3.207 2.062 1 91.81 84 SER A O 1
ATOM 674 N N . VAL A 1 85 ? 3.514 -1.141 1.65 1 93.75 85 VAL A N 1
ATOM 675 C CA . VAL A 1 85 ? 2.77 -1.046 0.399 1 93.75 85 VAL A CA 1
ATOM 676 C C . VAL A 1 85 ? 3.355 -2.014 -0.626 1 93.75 85 VAL A C 1
ATOM 678 O O . VAL A 1 85 ? 2.617 -2.727 -1.31 1 93.75 85 VAL A O 1
ATOM 681 N N . ILE A 1 86 ? 4.66 -2.082 -0.709 1 94.12 86 ILE A N 1
ATOM 682 C CA . ILE A 1 86 ? 5.316 -2.932 -1.697 1 94.12 86 ILE A CA 1
ATOM 683 C C . ILE A 1 86 ? 5.051 -4.402 -1.372 1 94.12 86 ILE A C 1
ATOM 685 O O . ILE A 1 86 ? 4.773 -5.203 -2.268 1 94.12 86 ILE A O 1
ATOM 689 N N . GLU A 1 87 ? 5.137 -4.75 -0.104 1 94.62 87 GLU A N 1
ATOM 690 C CA . GLU A 1 87 ? 4.844 -6.125 0.289 1 94.62 87 GLU A CA 1
ATOM 691 C C . GLU A 1 87 ? 3.389 -6.488 -0.003 1 94.62 87 GLU A C 1
ATOM 693 O O . GLU A 1 87 ? 3.096 -7.605 -0.433 1 94.62 87 GLU A O 1
ATOM 698 N N . SER A 1 88 ? 2.457 -5.605 0.276 1 93.94 88 SER A N 1
ATOM 699 C CA . SER A 1 88 ? 1.062 -5.828 -0.084 1 93.94 88 SER A CA 1
ATOM 700 C C . SER A 1 88 ? 0.894 -5.965 -1.594 1 93.94 88 SER A C 1
ATOM 702 O O . SER A 1 88 ? 0.11 -6.789 -2.064 1 93.94 88 SER A O 1
ATOM 704 N N . TYR A 1 89 ? 1.642 -5.16 -2.367 1 93.69 89 TYR A N 1
ATOM 705 C CA . TYR A 1 89 ? 1.661 -5.215 -3.826 1 93.69 89 TYR A CA 1
ATOM 706 C C . TYR A 1 89 ? 2.07 -6.602 -4.312 1 93.69 89 TYR A C 1
ATOM 708 O O . TYR A 1 89 ? 1.437 -7.16 -5.211 1 93.69 89 TYR A O 1
ATOM 716 N N . ILE A 1 90 ? 3.082 -7.129 -3.693 1 94.38 90 ILE A N 1
ATOM 717 C CA . ILE A 1 90 ? 3.551 -8.461 -4.043 1 94.38 90 ILE A CA 1
ATOM 718 C C . ILE A 1 90 ? 2.438 -9.484 -3.803 1 94.38 90 ILE A C 1
ATOM 720 O O . ILE A 1 90 ? 2.146 -10.312 -4.668 1 94.38 90 ILE A O 1
ATOM 724 N N . ARG A 1 91 ? 1.773 -9.344 -2.67 1 92.5 91 ARG A N 1
ATOM 725 C CA . ARG A 1 91 ? 0.713 -10.281 -2.318 1 92.5 91 ARG A CA 1
ATOM 726 C C . ARG A 1 91 ? -0.5 -10.102 -3.225 1 92.5 91 ARG A C 1
ATOM 728 O O . ARG A 1 91 ? -1.157 -11.078 -3.59 1 92.5 91 ARG A O 1
ATOM 735 N N . ILE A 1 92 ? -0.801 -8.938 -3.602 1 91.75 92 ILE A N 1
ATOM 736 C CA . ILE A 1 92 ? -1.923 -8.633 -4.48 1 91.75 92 ILE A CA 1
ATOM 737 C C . ILE A 1 92 ? -1.73 -9.336 -5.824 1 91.75 92 ILE A C 1
ATOM 739 O O . ILE A 1 92 ? -2.691 -9.828 -6.418 1 91.75 92 ILE A O 1
ATOM 743 N N . LEU A 1 93 ? -0.503 -9.43 -6.254 1 91.94 93 LEU A N 1
ATOM 744 C CA . LEU A 1 93 ? -0.219 -9.992 -7.566 1 91.94 93 LEU A CA 1
ATOM 745 C C . LEU A 1 93 ? 0.043 -11.492 -7.469 1 91.94 93 LEU A C 1
ATOM 747 O O . LEU A 1 93 ? 0.526 -12.109 -8.422 1 91.94 93 LEU A O 1
ATOM 751 N N . GLY A 1 94 ? -0.223 -12.039 -6.219 1 89.19 94 GLY A N 1
ATOM 752 C CA . GLY A 1 94 ? -0.184 -13.484 -6.051 1 89.19 94 GLY A CA 1
ATOM 753 C C . GLY A 1 94 ? 1.148 -13.992 -5.531 1 89.19 94 GLY A C 1
ATOM 754 O O . GLY A 1 94 ? 1.357 -15.203 -5.414 1 89.19 94 GLY A O 1
ATOM 755 N N . GLY A 1 95 ? 2.045 -13.078 -5.242 1 91.38 95 GLY A N 1
ATOM 756 C CA . GLY A 1 95 ? 3.338 -13.477 -4.711 1 91.38 95 GLY A CA 1
ATOM 757 C C . GLY A 1 95 ? 3.312 -13.758 -3.221 1 91.38 95 GLY A C 1
ATOM 758 O O . GLY A 1 95 ? 2.395 -13.328 -2.52 1 91.38 95 GLY A O 1
ATOM 759 N N . ASN A 1 96 ? 4.32 -14.5 -2.824 1 91.94 96 ASN A N 1
ATOM 760 C CA . ASN A 1 96 ? 4.535 -14.75 -1.402 1 91.94 96 ASN A CA 1
ATOM 761 C C . ASN A 1 96 ? 5.605 -13.82 -0.83 1 91.94 96 ASN A C 1
ATOM 763 O O . ASN A 1 96 ? 6.656 -13.625 -1.443 1 91.94 96 ASN A O 1
ATOM 767 N N . VAL A 1 97 ? 5.293 -13.266 0.312 1 94.31 97 VAL A N 1
ATOM 768 C CA . VAL A 1 97 ? 6.273 -12.43 1.004 1 94.31 97 VAL A CA 1
ATOM 769 C C . VAL A 1 97 ? 6.871 -13.203 2.178 1 94.31 97 VAL A C 1
ATOM 771 O O . VAL A 1 97 ? 6.145 -13.641 3.076 1 94.31 97 VAL A O 1
ATOM 774 N N . SER A 1 98 ? 8.133 -13.32 2.115 1 94.06 98 SER A N 1
ATOM 775 C CA . SER A 1 98 ? 8.82 -14.086 3.148 1 94.06 98 SER A CA 1
ATOM 776 C C . SER A 1 98 ? 9.688 -13.188 4.02 1 94.06 98 SER A C 1
ATOM 778 O O . SER A 1 98 ? 10.297 -12.234 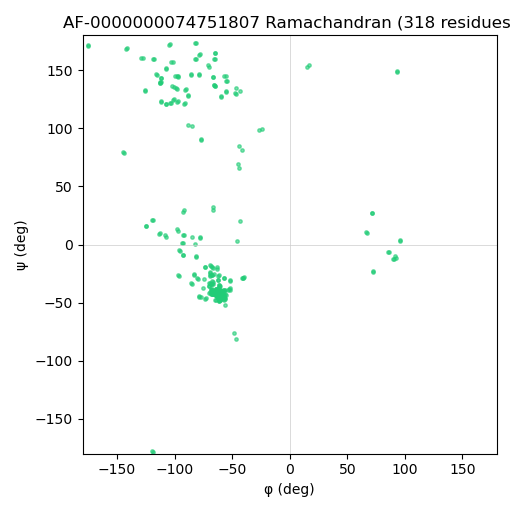3.527 1 94.06 98 SER A O 1
ATOM 780 N N . ARG A 1 99 ? 9.727 -13.508 5.285 1 91.19 99 ARG A N 1
ATOM 781 C CA . ARG A 1 99 ? 10.578 -12.758 6.195 1 91.19 99 ARG A CA 1
ATOM 782 C C . ARG A 1 99 ? 12.016 -13.273 6.145 1 91.19 99 ARG A C 1
ATOM 784 O O . ARG A 1 99 ? 12.953 -12.547 6.465 1 91.19 99 ARG A O 1
ATOM 791 N N . ARG A 1 100 ? 12.156 -14.492 5.789 1 91.25 100 ARG A N 1
ATOM 792 C CA . ARG A 1 100 ? 13.461 -15.141 5.754 1 91.25 100 ARG A CA 1
ATOM 793 C C . ARG A 1 100 ? 13.812 -15.594 4.34 1 91.25 100 ARG A C 1
ATOM 795 O O . ARG A 1 100 ? 12.922 -15.727 3.49 1 91.25 100 ARG A O 1
ATOM 802 N N . LEU A 1 101 ? 15.117 -15.773 4.195 1 93 101 LEU A N 1
ATOM 803 C CA . LEU A 1 101 ? 15.594 -16.266 2.908 1 93 101 LEU A CA 1
ATOM 804 C C . LEU A 1 101 ? 15.609 -17.797 2.889 1 93 101 LEU A C 1
ATOM 806 O O . LEU A 1 101 ? 15.961 -18.422 3.885 1 93 101 LEU A O 1
ATOM 810 N N . SER A 1 102 ? 15.008 -18.359 1.903 1 91.12 102 SER A N 1
ATOM 811 C CA . SER A 1 102 ? 15.125 -19.766 1.579 1 91.12 102 SER A CA 1
ATOM 812 C C . SER A 1 102 ? 15.727 -19.969 0.193 1 91.12 102 SER A C 1
ATOM 814 O O . SER A 1 102 ? 16 -19 -0.515 1 91.12 102 SER A O 1
ATOM 816 N N . ASP A 1 103 ? 15.867 -21.188 -0.259 1 90.56 103 ASP A N 1
ATOM 817 C CA . ASP A 1 103 ? 16.484 -21.5 -1.546 1 90.56 103 ASP A CA 1
ATOM 818 C C . ASP A 1 103 ? 15.594 -21.047 -2.703 1 90.56 103 ASP A C 1
ATOM 820 O O . ASP A 1 103 ? 16.078 -20.875 -3.828 1 90.56 103 ASP A O 1
ATOM 824 N N . ALA A 1 104 ? 14.352 -20.812 -2.42 1 90.94 104 ALA A N 1
ATOM 825 C CA . ALA A 1 104 ? 13.414 -20.484 -3.488 1 90.94 104 ALA A CA 1
ATOM 826 C C . ALA A 1 104 ? 13.031 -19 -3.439 1 90.94 104 ALA A C 1
ATOM 828 O O . ALA A 1 104 ? 12.172 -18.562 -4.207 1 90.94 104 ALA A O 1
ATOM 829 N N . THR A 1 105 ? 13.695 -18.234 -2.555 1 94 105 THR A N 1
ATOM 830 C CA . THR A 1 105 ? 13.297 -16.844 -2.33 1 94 105 THR A CA 1
ATOM 831 C C . THR A 1 105 ? 14.219 -15.883 -3.08 1 94 105 THR A C 1
ATOM 833 O O . THR A 1 105 ? 15.43 -16.109 -3.15 1 94 105 THR A O 1
ATOM 836 N N . ALA A 1 106 ? 13.688 -14.914 -3.713 1 95.75 106 ALA A N 1
ATOM 837 C CA . ALA A 1 106 ? 14.453 -13.789 -4.246 1 95.75 106 ALA A CA 1
ATOM 838 C C . ALA A 1 106 ? 14.422 -12.602 -3.297 1 95.75 106 ALA A C 1
ATOM 840 O O . ALA A 1 106 ? 13.438 -12.391 -2.588 1 95.75 106 ALA A O 1
ATOM 841 N N . LEU A 1 107 ? 15.508 -11.883 -3.23 1 95.19 107 LEU A N 1
ATOM 842 C CA . LEU A 1 107 ? 15.617 -10.719 -2.354 1 95.19 107 LEU A CA 1
ATOM 843 C C . LEU A 1 107 ? 15.352 -9.43 -3.125 1 95.19 107 LEU A C 1
ATOM 845 O O . LEU A 1 107 ? 15.977 -9.188 -4.16 1 95.19 107 LEU A O 1
ATOM 849 N N . VAL A 1 108 ? 14.391 -8.688 -2.67 1 94.31 108 VAL A N 1
ATOM 850 C CA . VAL A 1 108 ? 14.055 -7.406 -3.281 1 94.31 108 VAL A CA 1
ATOM 851 C C . VAL A 1 108 ? 14.648 -6.27 -2.449 1 94.31 108 VAL A C 1
ATOM 853 O O . VAL A 1 108 ? 14.367 -6.16 -1.252 1 94.31 108 VAL A O 1
ATOM 856 N N . THR A 1 109 ? 15.445 -5.395 -3.078 1 91.94 109 THR A N 1
ATOM 857 C CA . THR A 1 109 ? 16.016 -4.23 -2.408 1 91.94 109 THR A CA 1
ATOM 858 C C . THR A 1 109 ? 15.102 -3.018 -2.566 1 91.94 109 THR A C 1
ATOM 860 O O . THR A 1 109 ? 14.82 -2.588 -3.688 1 91.94 109 THR A O 1
ATOM 863 N N . LEU A 1 110 ? 14.672 -2.479 -1.427 1 89.31 110 LEU A N 1
ATOM 864 C CA . LEU A 1 110 ? 13.695 -1.393 -1.459 1 89.31 110 LEU A CA 1
ATOM 865 C C . LEU A 1 110 ? 14.391 -0.036 -1.462 1 89.31 110 LEU A C 1
ATOM 867 O O . LEU A 1 110 ? 13.75 0.996 -1.67 1 89.31 110 LEU A O 1
ATOM 871 N N . GLY A 1 111 ? 15.648 0.004 -1.264 1 83.25 111 GLY A N 1
ATOM 872 C CA . GLY A 1 111 ? 16.438 1.23 -1.232 1 83.25 111 GLY A CA 1
ATOM 873 C C . GLY A 1 111 ? 17.922 0.985 -1.087 1 83.25 111 GLY A C 1
ATOM 874 O O . GLY A 1 111 ? 18.344 -0.15 -0.872 1 83.25 111 GLY A O 1
ATOM 875 N N . PRO A 1 112 ? 18.672 2.029 -1.226 1 82.25 112 PRO A N 1
ATOM 876 C CA . PRO A 1 112 ? 20.125 1.872 -1.268 1 82.25 112 PRO A CA 1
ATOM 877 C C . PRO A 1 112 ? 20.734 1.739 0.122 1 82.25 112 PRO A C 1
ATOM 879 O O . PRO A 1 112 ? 21.922 1.394 0.246 1 82.25 112 PRO A O 1
ATOM 882 N N . ARG A 1 113 ? 19.953 2.004 1.161 1 82.69 113 ARG A N 1
ATOM 883 C CA . ARG A 1 113 ? 20.484 1.99 2.516 1 82.69 113 ARG A CA 1
ATOM 884 C C . ARG A 1 113 ? 19.656 1.107 3.432 1 82.69 113 ARG A C 1
ATOM 886 O O . ARG A 1 113 ? 18.531 0.726 3.08 1 82.69 113 ARG A O 1
ATOM 893 N N . ILE A 1 114 ? 20.344 0.767 4.523 1 81.62 114 ILE A N 1
ATOM 894 C CA . ILE A 1 114 ? 19.609 0.031 5.543 1 81.62 114 ILE A CA 1
ATOM 895 C C . ILE A 1 114 ? 19.297 0.953 6.719 1 81.62 114 ILE A C 1
ATOM 897 O O . ILE A 1 114 ? 19.641 2.135 6.699 1 81.62 114 ILE A O 1
ATOM 901 N N . PHE A 1 115 ? 18.5 0.554 7.691 1 71.44 115 PHE A N 1
ATOM 902 C CA . PHE A 1 115 ? 17.906 1.345 8.758 1 71.44 115 PHE A CA 1
ATOM 903 C C . PHE A 1 115 ? 18.969 2.158 9.492 1 71.44 115 PHE A C 1
ATOM 905 O O . PHE A 1 115 ? 18.734 3.303 9.875 1 71.44 115 PHE A O 1
ATOM 912 N N . ASP A 1 116 ? 20.203 1.718 9.594 1 74.38 116 ASP A N 1
ATOM 913 C CA . ASP A 1 116 ? 21.219 2.426 10.352 1 74.38 116 ASP A CA 1
ATOM 914 C C . ASP A 1 116 ? 22.094 3.277 9.43 1 74.38 116 ASP A C 1
ATOM 916 O O . ASP A 1 116 ? 23.125 3.801 9.859 1 74.38 116 ASP A O 1
ATOM 920 N N . GLY A 1 117 ? 21.688 3.465 8.219 1 74.88 117 GLY A N 1
ATOM 921 C CA . GLY A 1 117 ? 22.344 4.375 7.297 1 74.88 117 GLY A CA 1
ATOM 922 C C . GLY A 1 117 ? 23.391 3.703 6.445 1 74.88 117 GLY A C 1
ATOM 923 O O . GLY A 1 117 ? 23.922 4.301 5.5 1 74.88 117 GLY A O 1
ATOM 924 N N . ARG A 1 118 ? 23.781 2.471 6.762 1 82.62 118 ARG A N 1
ATOM 925 C CA . ARG A 1 118 ? 24.781 1.755 5.977 1 82.62 118 ARG A CA 1
ATOM 926 C C . ARG A 1 118 ? 24.219 1.367 4.609 1 82.62 118 ARG A C 1
ATOM 928 O O . ARG A 1 118 ? 23 1.334 4.418 1 82.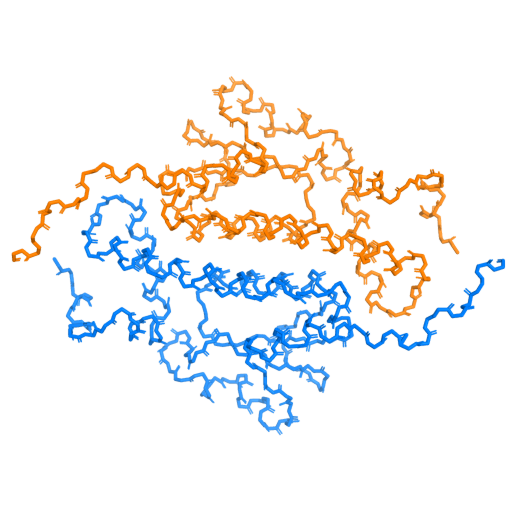62 118 ARG A O 1
ATOM 935 N N . PRO A 1 119 ? 25.125 1.23 3.586 1 86.19 119 PRO A N 1
ATOM 936 C CA . PRO A 1 119 ? 24.672 0.757 2.279 1 86.19 119 PRO A CA 1
ATOM 937 C C . PRO A 1 119 ? 23.938 -0.584 2.361 1 86.19 119 PRO A C 1
ATOM 939 O O . PRO A 1 119 ? 24.312 -1.44 3.17 1 86.19 119 PRO A O 1
ATOM 942 N N . VAL A 1 120 ? 22.953 -0.76 1.543 1 88.62 120 VAL A N 1
ATOM 943 C CA . VAL A 1 120 ? 22.109 -1.951 1.567 1 88.62 120 VAL A CA 1
ATOM 944 C C . VAL A 1 120 ? 22.953 -3.189 1.277 1 88.62 120 VAL A C 1
ATOM 946 O O . VAL A 1 120 ? 22.641 -4.285 1.753 1 88.62 120 VAL A O 1
ATOM 949 N N . LYS A 1 121 ? 24 -3.078 0.613 1 88.94 121 LYS A N 1
ATOM 950 C CA . LYS A 1 121 ? 24.875 -4.207 0.275 1 88.94 121 LYS A CA 1
ATOM 951 C C . LYS A 1 121 ? 25.469 -4.832 1.53 1 88.94 121 LYS A C 1
ATOM 953 O O . LYS A 1 121 ? 25.953 -5.969 1.495 1 88.94 121 LYS A O 1
ATOM 958 N N . GLU A 1 122 ? 25.453 -4.012 2.564 1 88.81 122 GLU A N 1
ATOM 959 C CA . GLU A 1 122 ? 26.031 -4.492 3.812 1 88.81 122 GLU A CA 1
ATOM 960 C C . GLU A 1 122 ? 24.969 -5.137 4.703 1 88.81 122 GLU A C 1
ATOM 962 O O . GLU A 1 122 ? 25.281 -5.633 5.789 1 88.81 122 GLU A O 1
ATOM 967 N N . SER A 1 123 ? 23.781 -5.191 4.238 1 88 123 SER A N 1
ATOM 968 C CA . SER A 1 123 ? 22.719 -5.809 5.039 1 88 123 SER A CA 1
ATOM 969 C C . SER A 1 123 ? 22.969 -7.305 5.207 1 88 123 SER A C 1
ATOM 971 O O . SER A 1 123 ? 23.484 -7.961 4.305 1 88 123 SER A O 1
ATOM 973 N N . PRO A 1 124 ? 22.625 -7.828 6.391 1 88.69 124 PRO A N 1
ATOM 974 C CA . PRO A 1 124 ? 22.734 -9.273 6.602 1 88.69 124 PRO A CA 1
ATOM 975 C C . PRO A 1 124 ? 22.031 -10.086 5.523 1 88.69 124 PRO A C 1
ATOM 977 O O . PRO A 1 124 ? 22.547 -11.102 5.062 1 88.69 124 PRO A O 1
ATOM 980 N N . LYS A 1 125 ? 20.844 -9.602 5.086 1 90.5 125 LYS A N 1
ATOM 981 C CA . LYS A 1 125 ? 20.094 -10.336 4.074 1 90.5 125 LYS A CA 1
ATOM 982 C C . LYS A 1 125 ? 20.812 -10.305 2.729 1 90.5 125 LYS A C 1
ATOM 984 O O . LYS A 1 125 ? 20.766 -11.281 1.972 1 90.5 125 LYS A O 1
ATOM 989 N N . MET A 1 126 ? 21.469 -9.234 2.451 1 92.5 126 MET A N 1
ATOM 990 C CA . MET A 1 126 ? 22.219 -9.156 1.207 1 92.5 126 MET A CA 1
ATOM 991 C C . MET A 1 126 ? 23.391 -10.133 1.22 1 92.5 126 MET A C 1
ATOM 993 O O . MET A 1 126 ? 23.656 -10.805 0.219 1 92.5 126 MET A O 1
ATOM 997 N N . LYS A 1 127 ? 24.047 -10.211 2.309 1 92.88 127 LYS A N 1
ATOM 998 C CA . LYS A 1 127 ? 25.172 -11.133 2.445 1 92.88 127 LYS A CA 1
ATOM 999 C C . LYS A 1 127 ? 24.703 -12.578 2.328 1 92.88 127 LYS A C 1
ATOM 1001 O O . LYS A 1 127 ? 25.344 -13.391 1.643 1 92.88 127 LYS A O 1
ATOM 1006 N N . GLU A 1 128 ? 23.609 -12.828 2.996 1 94.62 128 GLU A N 1
ATOM 1007 C CA . GLU A 1 128 ? 23.047 -14.172 2.939 1 94.62 128 GLU A CA 1
ATOM 1008 C C . GLU A 1 128 ? 22.641 -14.547 1.518 1 94.62 128 GLU A C 1
ATOM 1010 O O . GLU A 1 128 ? 22.891 -15.664 1.062 1 94.62 128 GLU A O 1
ATOM 1015 N N . ALA A 1 129 ? 22 -13.664 0.824 1 94.56 129 ALA A N 1
ATOM 1016 C CA . ALA A 1 129 ? 21.578 -13.891 -0.556 1 94.56 129 ALA A CA 1
ATOM 1017 C C . ALA A 1 129 ? 22.781 -14.141 -1.461 1 94.56 129 ALA A C 1
ATOM 1019 O O . ALA A 1 129 ? 22.75 -15.031 -2.316 1 94.56 129 ALA A O 1
ATOM 1020 N N . ALA A 1 130 ? 23.828 -13.391 -1.272 1 91.94 130 ALA A N 1
ATOM 1021 C CA . ALA A 1 130 ? 25.047 -13.531 -2.066 1 91.94 130 ALA A CA 1
ATOM 1022 C C . ALA A 1 130 ? 25.703 -14.898 -1.83 1 91.94 130 ALA A C 1
ATOM 1024 O O . ALA A 1 130 ? 26.109 -15.57 -2.779 1 91.94 130 ALA A O 1
ATOM 1025 N N . SER A 1 131 ? 25.734 -15.297 -0.575 1 94.19 131 SER A N 1
ATOM 1026 C CA . SER A 1 131 ? 26.359 -16.562 -0.211 1 94.19 131 SER A CA 1
ATOM 1027 C C . SER A 1 131 ? 25.578 -17.75 -0.758 1 94.19 131 SER A C 1
ATOM 1029 O O . SER A 1 131 ? 26.172 -18.781 -1.09 1 94.19 131 SER A O 1
ATOM 1031 N N . SER A 1 132 ? 24.281 -17.625 -0.877 1 94.94 132 SER A N 1
ATOM 1032 C CA . SER A 1 132 ? 23.422 -18.719 -1.309 1 94.94 132 SER A CA 1
ATOM 1033 C C . SER A 1 132 ? 23.125 -18.641 -2.805 1 94.94 132 SER A C 1
ATOM 1035 O O . SER A 1 132 ? 22.469 -19.516 -3.361 1 94.94 132 SER A O 1
ATOM 1037 N N . GLY A 1 133 ? 23.609 -17.547 -3.439 1 94.44 133 GLY A N 1
ATOM 1038 C CA . GLY A 1 133 ? 23.406 -17.375 -4.867 1 94.44 133 GLY A CA 1
ATOM 1039 C C . GLY A 1 133 ? 21.969 -17.047 -5.227 1 94.44 133 GLY A C 1
ATOM 1040 O O . GLY A 1 133 ? 21.469 -17.5 -6.262 1 94.44 133 GLY A O 1
ATOM 1041 N N . LEU A 1 134 ? 21.297 -16.469 -4.352 1 94.75 134 LEU A N 1
ATOM 1042 C CA . LEU A 1 134 ? 19.906 -16.094 -4.57 1 94.75 134 LEU A CA 1
ATOM 1043 C C . LEU A 1 134 ? 19.797 -14.828 -5.414 1 94.75 134 LEU A C 1
ATOM 1045 O O . LEU A 1 134 ? 20.656 -13.945 -5.312 1 94.75 134 LEU A O 1
ATOM 1049 N N . PRO A 1 135 ? 18.781 -14.734 -6.234 1 94.94 135 PRO A N 1
ATOM 1050 C CA . PRO A 1 135 ? 18.594 -13.508 -7.012 1 94.94 135 PRO A CA 1
ATOM 1051 C C . PRO A 1 135 ? 18.297 -12.289 -6.137 1 94.94 135 PRO A C 1
ATOM 1053 O O . PRO A 1 135 ? 17.578 -12.406 -5.141 1 94.94 135 PRO A O 1
ATOM 1056 N N . VAL A 1 136 ? 18.953 -11.234 -6.488 1 94.62 136 VAL A N 1
ATOM 1057 C CA . VAL A 1 136 ? 18.672 -9.945 -5.859 1 94.62 136 VAL A CA 1
ATOM 1058 C C . VAL A 1 136 ? 18.031 -9 -6.871 1 94.62 136 VAL A C 1
ATOM 1060 O O . VAL A 1 136 ? 18.594 -8.758 -7.945 1 94.62 136 VAL A O 1
ATOM 1063 N N . LEU A 1 137 ? 16.875 -8.508 -6.527 1 94.62 137 LEU A N 1
ATOM 1064 C CA . LEU A 1 137 ? 16.062 -7.688 -7.43 1 94.62 137 LEU A CA 1
ATOM 1065 C C . LEU A 1 137 ? 15.969 -6.254 -6.918 1 94.62 137 LEU A C 1
ATOM 1067 O O . LEU A 1 137 ? 15.812 -6.031 -5.719 1 94.62 137 LEU A O 1
ATOM 1071 N N . SER A 1 138 ? 16.062 -5.312 -7.883 1 91.69 138 SER A N 1
ATOM 1072 C CA . SER A 1 138 ? 15.68 -3.938 -7.586 1 91.69 138 SER A CA 1
ATOM 1073 C C . SER A 1 138 ? 14.164 -3.754 -7.703 1 91.69 138 SER A C 1
ATOM 1075 O O . SER A 1 138 ? 13.453 -4.68 -8.094 1 91.69 138 SER A O 1
ATOM 1077 N N . LEU A 1 139 ? 13.703 -2.596 -7.32 1 91 139 LEU A N 1
ATOM 1078 C CA . LEU A 1 139 ? 12.281 -2.297 -7.508 1 91 139 LEU A CA 1
ATOM 1079 C C . LEU A 1 139 ? 11.922 -2.324 -8.992 1 91 139 LEU A C 1
ATOM 1081 O O . LEU A 1 139 ? 10.82 -2.756 -9.352 1 91 139 LEU A O 1
ATOM 1085 N N . GLU A 1 140 ? 12.852 -1.861 -9.797 1 91.38 140 GLU A N 1
ATOM 1086 C CA . GLU A 1 140 ? 12.625 -1.903 -11.242 1 91.38 140 GLU A CA 1
ATOM 1087 C C . GLU A 1 140 ? 12.523 -3.34 -11.742 1 91.38 140 GLU A C 1
ATOM 1089 O O . GLU A 1 140 ? 11.695 -3.645 -12.602 1 91.38 140 GLU A O 1
ATOM 1094 N N . ASP A 1 141 ? 13.375 -4.164 -11.195 1 93.62 141 ASP A N 1
ATOM 1095 C CA . ASP A 1 141 ? 13.297 -5.578 -11.539 1 93.62 141 ASP A CA 1
ATOM 1096 C C . ASP A 1 141 ? 11.953 -6.176 -11.133 1 93.62 141 ASP A C 1
ATOM 1098 O O . ASP A 1 141 ? 11.367 -6.965 -11.875 1 93.62 141 ASP A O 1
ATOM 1102 N N . LEU A 1 142 ? 11.523 -5.844 -9.922 1 94.5 142 LEU A N 1
ATOM 1103 C CA . LEU A 1 142 ? 10.219 -6.301 -9.453 1 94.5 142 LEU A CA 1
ATOM 1104 C C . LEU A 1 142 ? 9.109 -5.84 -10.383 1 94.5 142 LEU A C 1
ATOM 1106 O O . LEU A 1 142 ? 8.203 -6.613 -10.711 1 94.5 142 LEU A O 1
ATOM 1110 N N . GLN A 1 143 ? 9.188 -4.594 -10.773 1 93.81 143 GLN A N 1
ATOM 1111 C CA . GLN A 1 143 ? 8.227 -4.043 -11.719 1 93.81 143 GLN A CA 1
ATOM 1112 C C . GLN A 1 143 ? 8.211 -4.848 -13.016 1 93.81 143 GLN A C 1
ATOM 1114 O O . GLN A 1 143 ? 7.141 -5.137 -13.562 1 93.81 143 GLN A O 1
ATOM 1119 N N . ASP A 1 144 ? 9.375 -5.172 -13.531 1 93.56 144 ASP A N 1
ATOM 1120 C CA . ASP A 1 144 ? 9.484 -5.93 -14.773 1 93.56 144 ASP A CA 1
ATOM 1121 C C . ASP A 1 144 ? 8.867 -7.316 -14.625 1 93.56 144 ASP A C 1
ATOM 1123 O O . ASP A 1 144 ? 8.195 -7.805 -15.539 1 93.56 144 ASP A O 1
ATOM 1127 N N . LEU A 1 145 ? 9.117 -7.906 -13.469 1 92.75 145 LEU A N 1
ATOM 1128 C CA . LEU A 1 145 ? 8.516 -9.211 -13.195 1 92.75 145 LEU A CA 1
ATOM 1129 C C . LEU A 1 145 ? 6.992 -9.117 -13.195 1 92.75 145 LEU A C 1
ATOM 1131 O O . LEU A 1 145 ? 6.312 -10.031 -13.664 1 92.75 145 LEU A O 1
ATOM 1135 N N . ALA A 1 146 ? 6.484 -8.047 -12.648 1 94.06 146 ALA A N 1
ATOM 1136 C CA . ALA A 1 146 ? 5.043 -7.867 -12.5 1 94.06 146 ALA A CA 1
ATOM 1137 C C . ALA A 1 146 ? 4.387 -7.555 -13.844 1 94.06 146 ALA A C 1
ATOM 1139 O O . ALA A 1 146 ? 3.168 -7.676 -13.984 1 94.06 146 ALA A O 1
ATOM 1140 N N . LYS A 1 147 ? 5.242 -7.09 -14.82 1 90.56 147 LYS A N 1
ATOM 1141 C CA . LYS A 1 147 ? 4.754 -6.816 -16.172 1 90.56 147 LYS A CA 1
ATOM 1142 C C . LYS A 1 147 ? 4.605 -8.109 -16.969 1 90.56 147 LYS A C 1
ATOM 1144 O O . LYS A 1 147 ? 3.73 -8.211 -17.828 1 90.56 147 LYS A O 1
ATOM 1149 N N . ALA A 1 148 ? 5.621 -9.055 -16.922 1 75.56 148 ALA A N 1
ATOM 1150 C CA . ALA A 1 148 ? 5.746 -10.25 -17.75 1 75.56 148 ALA A CA 1
ATOM 1151 C C . ALA A 1 148 ? 4.633 -11.25 -17.438 1 75.56 148 ALA A C 1
ATOM 1153 O O . ALA A 1 148 ? 4.242 -12.047 -18.297 1 75.56 148 ALA A O 1
ATOM 1154 N N . GLY A 1 149 ? 3.441 -10.891 -17.016 1 62.5 149 GLY A N 1
ATOM 1155 C CA . GLY A 1 149 ? 2.359 -11.805 -16.688 1 62.5 149 GLY A CA 1
ATOM 1156 C C . GLY A 1 149 ? 2.83 -13.234 -16.484 1 62.5 149 GLY A C 1
ATOM 1157 O O . GLY A 1 149 ? 3.979 -13.562 -16.781 1 62.5 149 GLY A O 1
ATOM 1158 N N . ALA A 1 150 ? 2.123 -14.086 -15.695 1 53.28 150 ALA A N 1
ATOM 1159 C CA . ALA A 1 150 ? 2.461 -15.508 -15.602 1 53.28 150 ALA A CA 1
ATOM 1160 C C . ALA A 1 150 ? 2.664 -16.109 -16.984 1 53.28 150 ALA A C 1
ATOM 1162 O O . ALA A 1 150 ? 1.994 -15.719 -17.953 1 53.28 150 ALA A O 1
ATOM 1163 N N . PRO A 1 151 ? 3.604 -16.766 -17.328 1 41.06 151 PRO A N 1
ATOM 1164 C CA . PRO A 1 151 ? 3.641 -17.422 -18.641 1 41.06 151 PRO A CA 1
ATOM 1165 C C . PRO A 1 151 ? 2.32 -18.109 -18.984 1 41.06 151 PRO A C 1
ATOM 1167 O O . PRO A 1 151 ? 1.756 -18.828 -18.172 1 41.06 151 PRO A O 1
ATOM 1170 N N . THR A 1 152 ? 1.215 -17.469 -19.562 1 37.81 152 THR A N 1
ATOM 1171 C CA . THR A 1 152 ? -0.006 -18.109 -20.047 1 37.81 152 THR A CA 1
ATOM 1172 C C . THR A 1 152 ? 0.32 -19.328 -20.891 1 37.81 152 THR A C 1
ATOM 1174 O O . THR A 1 152 ? -0.559 -19.875 -21.562 1 37.81 152 THR A O 1
ATOM 1177 N N . GLU A 1 153 ? 1.291 -19.922 -21.219 1 33.78 153 GLU A N 1
ATOM 1178 C CA . GLU A 1 153 ? 1.202 -20.938 -22.266 1 33.78 153 GLU A CA 1
ATOM 1179 C C . GLU A 1 153 ? 0.04 -21.891 -22.016 1 33.78 153 GLU A C 1
ATOM 1181 O O . GLU A 1 153 ? -0.704 -22.234 -22.938 1 33.78 153 GLU A O 1
ATOM 1186 N N . ARG A 1 154 ? 0.056 -22.938 -21.047 1 31.72 154 ARG A N 1
ATOM 1187 C CA . ARG A 1 154 ? -0.646 -24.219 -21.125 1 31.72 154 ARG A CA 1
ATOM 1188 C C . ARG A 1 154 ? -2.098 -24.062 -20.672 1 31.72 154 ARG A C 1
ATOM 1190 O O . ARG A 1 154 ? -2.775 -25.062 -20.422 1 31.72 154 ARG A O 1
ATOM 1197 N N . ALA A 1 155 ? -2.627 -22.969 -20.297 1 32.28 155 ALA A N 1
ATOM 1198 C CA . ALA A 1 155 ? -3.949 -23.031 -19.672 1 32.28 155 ALA A CA 1
ATOM 1199 C C . ALA A 1 155 ? -5.035 -23.234 -20.734 1 32.28 155 ALA A C 1
ATOM 1201 O O . ALA A 1 155 ? -6.195 -23.484 -20.391 1 32.28 155 ALA A O 1
ATOM 1202 N N . THR A 1 156 ? -5.074 -22.594 -21.812 1 31.69 156 THR A N 1
ATOM 1203 C CA . THR A 1 156 ? -6.328 -22.328 -22.5 1 31.69 156 THR A CA 1
ATOM 1204 C C . THR A 1 156 ? -7.016 -23.625 -22.906 1 31.69 156 THR A C 1
ATOM 1206 O O . THR A 1 156 ? -8.117 -23.609 -23.469 1 31.69 156 THR A O 1
ATOM 1209 N N . ARG A 1 157 ? -6.383 -24.688 -23.281 1 29.09 157 ARG A N 1
ATOM 1210 C CA . ARG A 1 157 ? -7.207 -25.562 -24.109 1 29.09 157 ARG A CA 1
ATOM 1211 C C . ARG A 1 157 ? -8.336 -26.172 -23.297 1 29.09 157 ARG A C 1
ATOM 1213 O O . ARG A 1 157 ? -9.094 -27 -23.812 1 29.09 157 ARG A O 1
ATOM 1220 N N . GLN A 1 158 ? -8.227 -26.359 -21.859 1 28.08 158 GLN A N 1
ATOM 1221 C CA . GLN A 1 158 ? -9.023 -27.531 -21.484 1 28.08 158 GLN A CA 1
ATOM 1222 C C . GLN A 1 158 ? -10.484 -27.141 -21.281 1 28.08 158 GLN A C 1
ATOM 1224 O O . GLN A 1 158 ? -10.789 -26.156 -20.609 1 28.08 158 GLN A O 1
ATOM 1229 N N . LYS A 1 159 ? -11.43 -27.344 -22.109 1 27.72 159 LYS A N 1
ATOM 1230 C CA . LYS A 1 159 ? -12.883 -27.406 -22.234 1 27.72 159 LYS A CA 1
ATOM 1231 C C . LYS A 1 159 ? -13.531 -27.797 -20.906 1 27.72 159 LYS A C 1
ATOM 1233 O O . LYS A 1 159 ? -13.039 -28.688 -20.219 1 27.72 159 LYS A O 1
ATOM 1238 N N . PHE A 1 160 ? -14.07 -26.859 -20.062 1 28 160 PHE A N 1
ATOM 1239 C CA . PHE A 1 160 ? -14.961 -27.281 -19 1 28 160 PHE A CA 1
ATOM 1240 C C . PHE A 1 160 ? -15.961 -28.312 -19.5 1 28 160 PHE A C 1
ATOM 1242 O O . PHE A 1 160 ? -16.781 -28.016 -20.375 1 28 160 PHE A O 1
ATOM 1249 N N . ALA A 1 161 ? -15.578 -29.625 -19.938 1 26.94 161 ALA A N 1
ATOM 1250 C CA . ALA A 1 161 ? 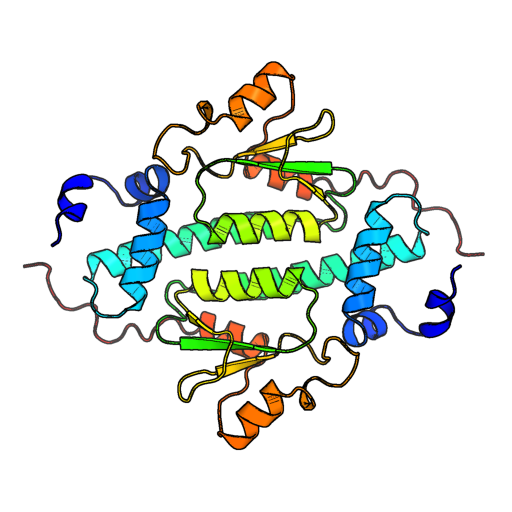-16.578 -30.656 -20.203 1 26.94 161 ALA A CA 1
ATOM 1251 C C . ALA A 1 161 ? -17.453 -30.891 -18.969 1 26.94 161 ALA A C 1
ATOM 1253 O O . ALA A 1 161 ? -17 -30.734 -17.844 1 26.94 161 ALA A O 1
ATOM 1254 N N . MET B 1 1 ? -14.984 -29.719 -7.129 1 37.91 1 MET B N 1
ATOM 1255 C CA . MET B 1 1 ? -15.672 -28.438 -6.957 1 37.91 1 MET B CA 1
ATOM 1256 C C . MET B 1 1 ? -16.172 -28.281 -5.527 1 37.91 1 MET B C 1
ATOM 1258 O O . MET B 1 1 ? -17.016 -29.047 -5.07 1 37.91 1 MET B O 1
ATOM 1262 N N . GLY B 1 2 ? -15.414 -27.781 -4.645 1 45.97 2 GLY B N 1
ATOM 1263 C CA . GLY B 1 2 ? -15.742 -27.891 -3.23 1 45.97 2 GLY B CA 1
ATOM 1264 C C . GLY B 1 2 ? -17 -27.141 -2.854 1 45.97 2 GLY B C 1
ATOM 1265 O O . GLY B 1 2 ? -17.594 -26.438 -3.686 1 45.97 2 GLY B O 1
ATOM 1266 N N . PRO B 1 3 ? -17.516 -27.422 -1.717 1 51.62 3 PRO B N 1
ATOM 1267 C CA . PRO B 1 3 ? -18.75 -26.891 -1.158 1 51.62 3 PRO B CA 1
ATOM 1268 C C . PRO B 1 3 ? -18.922 -25.391 -1.414 1 51.62 3 PRO B C 1
ATOM 1270 O O . PRO B 1 3 ? -20.047 -24.891 -1.439 1 51.62 3 PRO B O 1
ATOM 1273 N N . LEU B 1 4 ? -17.891 -24.594 -1.539 1 57.78 4 LEU B N 1
ATOM 1274 C CA . LEU B 1 4 ? -17.953 -23.156 -1.682 1 57.78 4 LEU B CA 1
ATOM 1275 C C . LEU B 1 4 ? -18.531 -22.766 -3.033 1 57.78 4 LEU B C 1
ATOM 1277 O O . LEU B 1 4 ? -19.203 -21.734 -3.148 1 57.78 4 LEU B O 1
ATOM 1281 N N . TRP B 1 5 ? -18.406 -23.672 -4 1 58.34 5 TRP B N 1
ATOM 1282 C CA . TRP B 1 5 ? -18.953 -23.375 -5.324 1 58.34 5 TRP B CA 1
ATOM 1283 C C . TRP B 1 5 ? -20.469 -23.359 -5.293 1 58.34 5 TRP B C 1
ATOM 1285 O O . TRP B 1 5 ? -21.094 -22.531 -5.961 1 58.34 5 TRP B O 1
ATOM 1295 N N . ARG B 1 6 ? -20.906 -24.125 -4.316 1 65.88 6 ARG B N 1
ATOM 1296 C CA . ARG B 1 6 ? -22.375 -24.141 -4.273 1 65.88 6 ARG B CA 1
ATOM 1297 C C . ARG B 1 6 ? -22.922 -22.797 -3.814 1 65.88 6 ARG B C 1
ATOM 1299 O O . ARG B 1 6 ? -23.922 -22.328 -4.352 1 65.88 6 ARG B O 1
ATOM 1306 N N . LYS B 1 7 ? -22.219 -22.078 -2.918 1 76.88 7 LYS B N 1
ATOM 1307 C CA . LYS B 1 7 ? -22.688 -20.812 -2.355 1 76.88 7 LYS B CA 1
ATOM 1308 C C . LYS B 1 7 ? -22.781 -19.734 -3.43 1 76.88 7 LYS B C 1
ATOM 1310 O O . LYS B 1 7 ? -23.625 -18.859 -3.363 1 76.88 7 LYS B O 1
ATOM 1315 N N . TYR B 1 8 ? -22.016 -19.891 -4.453 1 81.44 8 TYR B N 1
ATOM 1316 C CA . TYR B 1 8 ? -21.953 -18.797 -5.414 1 81.44 8 TYR B CA 1
ATOM 1317 C C . TYR B 1 8 ? -22.406 -19.25 -6.793 1 81.44 8 TYR B C 1
ATOM 1319 O O . TYR B 1 8 ? -22.109 -18.609 -7.801 1 81.44 8 TYR B O 1
ATOM 1327 N N . GLN B 1 9 ? -23.156 -20.359 -6.719 1 81.81 9 GLN B N 1
ATOM 1328 C CA . GLN B 1 9 ? -23.719 -20.844 -7.973 1 81.81 9 GLN B CA 1
ATOM 1329 C C . GLN B 1 9 ? -24.625 -19.781 -8.609 1 81.81 9 GLN B C 1
ATOM 1331 O O . GLN B 1 9 ? -25.484 -19.219 -7.945 1 81.81 9 GLN B O 1
ATOM 1336 N N . GLY B 1 10 ? -24.344 -19.469 -9.922 1 83.06 10 GLY B N 1
ATOM 1337 C CA . GLY B 1 10 ? -25.156 -18.531 -10.664 1 83.06 10 GLY B CA 1
ATOM 1338 C C . GLY B 1 10 ? -24.75 -17.094 -10.469 1 83.06 10 GLY B C 1
ATOM 1339 O O . GLY B 1 10 ? -25.297 -16.188 -11.109 1 83.06 10 GLY B O 1
ATOM 1340 N N . LYS B 1 11 ? -23.859 -16.812 -9.609 1 88.5 11 LYS B N 1
ATOM 1341 C CA . LYS B 1 11 ? -23.422 -15.438 -9.375 1 88.5 11 LYS B CA 1
ATOM 1342 C C . LYS B 1 11 ? -22.312 -15.047 -10.352 1 88.5 11 LYS B C 1
ATOM 1344 O O . LYS B 1 11 ? -21.547 -15.898 -10.805 1 88.5 11 LYS B O 1
ATOM 1349 N N . THR B 1 12 ? -22.312 -13.742 -10.734 1 91.06 12 THR B N 1
ATOM 1350 C CA . THR B 1 12 ? -21.219 -13.234 -11.555 1 91.06 12 THR B CA 1
ATOM 1351 C C . THR B 1 12 ? -19.984 -12.953 -10.695 1 91.06 12 THR B C 1
ATOM 1353 O O . THR B 1 12 ? -20.078 -12.883 -9.469 1 91.06 12 THR B O 1
ATOM 1356 N N . PHE B 1 13 ? -18.875 -12.828 -11.312 1 91.19 13 PHE B N 1
ATOM 1357 C CA . PHE B 1 13 ? -17.656 -12.438 -10.617 1 91.19 13 PHE B CA 1
ATOM 1358 C C . PHE B 1 13 ? -17.844 -11.109 -9.898 1 91.19 13 PHE B C 1
ATOM 1360 O O . PHE B 1 13 ? -17.391 -10.938 -8.773 1 91.19 13 PHE B O 1
ATOM 1367 N N . ALA B 1 14 ? -18.5 -10.273 -10.547 1 90.06 14 ALA B N 1
ATOM 1368 C CA . ALA B 1 14 ? -18.734 -8.945 -9.977 1 90.06 14 ALA B CA 1
ATOM 1369 C C . ALA B 1 14 ? -19.578 -9.031 -8.703 1 90.06 14 ALA B C 1
ATOM 1371 O O . ALA B 1 14 ? -19.297 -8.328 -7.73 1 90.06 14 ALA B O 1
ATOM 1372 N N . ASP B 1 15 ? -20.516 -9.906 -8.734 1 88.25 15 ASP B N 1
ATOM 1373 C CA . ASP B 1 15 ? -21.359 -10.094 -7.555 1 88.25 15 ASP B CA 1
ATOM 1374 C C . ASP B 1 15 ? -20.531 -10.633 -6.383 1 88.25 15 ASP B C 1
ATOM 1376 O O . ASP B 1 15 ? -20.641 -10.125 -5.262 1 88.25 15 ASP B O 1
ATOM 1380 N N . ILE B 1 16 ? -19.781 -11.602 -6.668 1 88.31 16 ILE B N 1
ATOM 1381 C CA . ILE B 1 16 ? -18.969 -12.234 -5.629 1 88.31 16 ILE B CA 1
ATOM 1382 C C . ILE B 1 16 ? -17.984 -11.227 -5.066 1 88.31 16 ILE B C 1
ATOM 1384 O O . ILE B 1 16 ? -17.812 -11.125 -3.848 1 88.31 16 ILE B O 1
ATOM 1388 N N . TYR B 1 17 ? -17.344 -10.477 -5.953 1 88.56 17 TYR B N 1
ATOM 1389 C CA . TYR B 1 17 ? -16.375 -9.469 -5.559 1 88.56 17 TYR B CA 1
ATOM 1390 C C . TYR B 1 17 ? -17 -8.461 -4.594 1 88.56 17 TYR B C 1
ATOM 1392 O O . TYR B 1 17 ? -16.359 -8.078 -3.602 1 88.56 17 TYR B O 1
ATOM 1400 N N . GLN B 1 18 ? -18.203 -8.086 -4.801 1 83 18 GLN B N 1
ATOM 1401 C CA . GLN B 1 18 ? -18.875 -7.078 -3.988 1 83 18 GLN B CA 1
ATOM 1402 C C . GLN B 1 18 ? -19.391 -7.68 -2.684 1 83 18 GLN B C 1
ATOM 1404 O O . GLN B 1 18 ? -19.344 -7.027 -1.637 1 83 18 GLN B O 1
ATOM 1409 N N . GLU B 1 19 ? -19.688 -8.898 -2.711 1 82.44 19 GLU B N 1
ATOM 1410 C CA . GLU B 1 19 ? -20.453 -9.469 -1.608 1 82.44 19 GLU B CA 1
ATOM 1411 C C . GLU B 1 19 ? -19.531 -10.156 -0.601 1 82.44 19 GLU B C 1
ATOM 1413 O O . GLU B 1 19 ? -19.859 -10.258 0.583 1 82.44 19 GLU B O 1
ATOM 1418 N N . ASP B 1 20 ? -18.391 -10.602 -1.087 1 85.62 20 ASP B N 1
ATOM 1419 C CA . ASP B 1 20 ? -17.625 -11.445 -0.193 1 85.62 20 ASP B CA 1
ATOM 1420 C C . ASP B 1 20 ? -16.125 -11.211 -0.377 1 85.62 20 ASP B C 1
ATOM 1422 O O . ASP B 1 20 ? -15.422 -12.039 -0.961 1 85.62 20 ASP B O 1
ATOM 1426 N N . PRO B 1 21 ? -15.656 -10.18 0.199 1 84 21 PRO B N 1
ATOM 1427 C CA . PRO B 1 21 ? -14.227 -9.867 0.083 1 84 21 PRO B CA 1
ATOM 1428 C C . PRO B 1 21 ? -13.336 -10.945 0.697 1 84 21 PRO B C 1
ATOM 1430 O O . PRO B 1 21 ? -12.195 -11.125 0.259 1 84 21 PRO B O 1
ATOM 1433 N N . GLN B 1 22 ? -13.82 -11.602 1.687 1 82.31 22 GLN B N 1
ATOM 1434 C CA . GLN B 1 22 ? -13.023 -12.664 2.283 1 82.31 22 GLN B CA 1
ATOM 1435 C C . GLN B 1 22 ? -12.82 -13.82 1.301 1 82.31 22 GLN B C 1
ATOM 1437 O O . GLN B 1 22 ? -11.734 -14.398 1.23 1 82.31 22 GLN B O 1
ATOM 1442 N N . TYR B 1 23 ? -13.867 -14.102 0.648 1 85.94 23 TYR B N 1
ATOM 1443 C CA . TYR B 1 23 ? -13.742 -15.133 -0.375 1 85.94 23 TYR B CA 1
ATOM 1444 C C . TYR B 1 23 ? -12.781 -14.695 -1.476 1 85.94 23 TYR B C 1
ATOM 1446 O O . TYR B 1 23 ? -12.039 -15.516 -2.021 1 85.94 23 TYR B O 1
ATOM 1454 N N . CYS B 1 24 ? -12.852 -13.477 -1.854 1 87.75 24 CYS B N 1
ATOM 1455 C CA . CYS B 1 24 ? -11.945 -12.953 -2.871 1 87.75 24 CYS B CA 1
ATOM 1456 C C . CYS B 1 24 ? -10.492 -13.164 -2.465 1 87.75 24 CYS B C 1
ATOM 1458 O O . CYS B 1 24 ? -9.688 -13.633 -3.264 1 87.75 24 CYS B O 1
ATOM 1460 N N . ARG B 1 25 ? -10.203 -12.844 -1.256 1 84.88 25 ARG B N 1
ATOM 1461 C CA . ARG B 1 25 ? -8.852 -13.047 -0.744 1 84.88 25 ARG B CA 1
ATOM 1462 C C . ARG B 1 25 ? -8.477 -14.523 -0.773 1 84.88 25 ARG B C 1
ATOM 1464 O O . ARG B 1 25 ? -7.371 -14.875 -1.202 1 84.88 25 ARG B O 1
ATOM 1471 N N . TRP B 1 26 ? -9.367 -15.25 -0.27 1 85.62 26 TRP B N 1
ATOM 1472 C CA . TRP B 1 26 ? -9.133 -16.688 -0.24 1 85.62 26 TRP B CA 1
ATOM 1473 C C . TRP B 1 26 ? -8.883 -17.234 -1.645 1 85.62 26 TRP B C 1
ATOM 1475 O O . TRP B 1 26 ? -7.977 -18.031 -1.855 1 85.62 26 TRP B O 1
ATOM 1485 N N . ALA B 1 27 ? -9.742 -16.828 -2.553 1 87.44 27 ALA B N 1
ATOM 1486 C CA . ALA B 1 27 ? -9.602 -17.266 -3.938 1 87.44 27 ALA B CA 1
ATOM 1487 C C . ALA B 1 27 ? -8.219 -16.922 -4.488 1 87.44 27 ALA B C 1
ATOM 1489 O O . ALA B 1 27 ? -7.59 -17.734 -5.164 1 87.44 27 ALA B O 1
ATOM 1490 N N . CYS B 1 28 ? -7.766 -15.781 -4.215 1 87.69 28 CYS B N 1
ATOM 1491 C CA . CYS B 1 28 ? -6.449 -15.352 -4.672 1 87.69 28 CYS B CA 1
ATOM 1492 C C . CYS B 1 28 ? -5.352 -16.188 -4.027 1 87.69 28 CYS B C 1
ATOM 1494 O O . CYS B 1 28 ? -4.379 -16.562 -4.688 1 87.69 28 CYS B O 1
ATOM 1496 N N . ASP B 1 29 ? -5.516 -16.453 -2.781 1 84.5 29 ASP B N 1
ATOM 1497 C CA . ASP B 1 29 ? -4.527 -17.266 -2.08 1 84.5 29 ASP B CA 1
ATOM 1498 C C . ASP B 1 29 ? -4.469 -18.688 -2.658 1 84.5 29 ASP B C 1
ATOM 1500 O O . ASP B 1 29 ? -3.385 -19.25 -2.816 1 84.5 29 ASP B O 1
ATOM 1504 N N . VAL B 1 30 ? -5.648 -19.219 -2.93 1 82.62 30 VAL B N 1
ATOM 1505 C CA . VAL B 1 30 ? -5.742 -20.594 -3.432 1 82.62 30 VAL B CA 1
ATOM 1506 C C . VAL B 1 30 ? -5.191 -20.656 -4.855 1 82.62 30 VAL B C 1
ATOM 1508 O O . VAL B 1 30 ? -4.555 -21.641 -5.234 1 82.62 30 VAL B O 1
ATOM 1511 N N . ALA B 1 31 ? -5.516 -19.688 -5.66 1 79.19 31 ALA B N 1
ATOM 1512 C CA . ALA B 1 31 ? -5.039 -19.656 -7.043 1 79.19 31 ALA B CA 1
ATOM 1513 C C . ALA B 1 31 ? -3.516 -19.703 -7.098 1 79.19 31 ALA B C 1
ATOM 1515 O O . ALA B 1 31 ? -2.939 -20.219 -8.055 1 79.19 31 ALA B O 1
ATOM 1516 N N . LEU B 1 32 ? -2.867 -19.203 -6.094 1 72.62 32 LEU B N 1
ATOM 1517 C CA . LEU B 1 32 ? -1.416 -19.141 -5.965 1 72.62 32 LEU B CA 1
ATOM 1518 C C . LEU B 1 32 ? -0.823 -20.531 -5.809 1 72.62 32 LEU B C 1
ATOM 1520 O O . LEU B 1 32 ? 0.329 -20.766 -6.18 1 72.62 32 LEU B O 1
ATOM 1524 N N . LYS B 1 33 ? -1.547 -21.406 -5.148 1 69.62 33 LYS B N 1
ATOM 1525 C CA . LYS B 1 33 ? -1.005 -22.703 -4.777 1 69.62 33 LYS B CA 1
ATOM 1526 C C . LYS B 1 33 ? -1.002 -23.656 -5.969 1 69.62 33 LYS B C 1
ATOM 1528 O O . LYS B 1 33 ? -0.436 -24.75 -5.898 1 69.62 33 LYS B O 1
ATOM 1533 N N . GLY B 1 34 ? -1.339 -23.203 -7.176 1 64.69 34 GLY B N 1
ATOM 1534 C CA . GLY B 1 34 ? -1.201 -23.953 -8.414 1 64.69 34 GLY B CA 1
ATOM 1535 C C . GLY B 1 34 ? -2.211 -25.078 -8.547 1 64.69 34 GLY B C 1
ATOM 1536 O O . GLY B 1 34 ? -2.408 -25.609 -9.641 1 64.69 34 GLY B O 1
ATOM 1537 N N . ASN B 1 35 ? -2.773 -25.594 -7.387 1 70.88 35 ASN B N 1
ATOM 1538 C CA . ASN B 1 35 ? -3.674 -26.719 -7.523 1 70.88 35 ASN B CA 1
ATOM 1539 C C . ASN B 1 35 ? -5.125 -26.281 -7.66 1 70.88 35 ASN B C 1
ATOM 1541 O O . ASN B 1 35 ? -6.047 -27.047 -7.387 1 70.88 35 ASN B O 1
ATOM 1545 N N . SER B 1 36 ? -5.277 -25.094 -8.234 1 77 36 SER B N 1
ATOM 1546 C CA . SER B 1 36 ? -6.637 -24.562 -8.297 1 77 36 SER B CA 1
ATOM 1547 C C . SER B 1 36 ? -7.215 -24.719 -9.703 1 77 36 SER B C 1
ATOM 1549 O O . SER B 1 36 ? -6.477 -24.938 -10.664 1 77 36 SER B O 1
ATOM 1551 N N . SER B 1 37 ? -8.609 -24.719 -9.781 1 82 37 SER B N 1
ATOM 1552 C CA . SER B 1 37 ? -9.312 -24.797 -11.055 1 82 37 SER B CA 1
ATOM 1553 C C . SER B 1 37 ? -9.062 -23.562 -11.906 1 82 37 SER B C 1
ATOM 1555 O O . SER B 1 37 ? -8.625 -22.531 -11.398 1 82 37 SER B O 1
ATOM 1557 N N . ASP B 1 38 ? -9.289 -23.719 -13.195 1 83.62 38 ASP B N 1
ATOM 1558 C CA . ASP B 1 38 ? -9.164 -22.578 -14.102 1 83.62 38 ASP B CA 1
ATOM 1559 C C . ASP B 1 38 ? -10.117 -21.453 -13.703 1 83.62 38 ASP B C 1
ATOM 1561 O O . ASP B 1 38 ? -9.766 -20.281 -13.805 1 83.62 38 ASP B O 1
ATOM 1565 N N . ALA B 1 39 ? -11.312 -21.844 -13.32 1 83.56 39 ALA B N 1
ATOM 1566 C CA . ALA B 1 39 ? -12.305 -20.859 -12.914 1 83.56 39 ALA B CA 1
ATOM 1567 C C . ALA B 1 39 ? -11.805 -20.031 -11.734 1 83.56 39 ALA B C 1
ATOM 1569 O O . ALA B 1 39 ? -11.992 -18.812 -11.703 1 83.56 39 ALA B O 1
ATOM 1570 N N . MET B 1 40 ? -11.18 -20.672 -10.883 1 85.62 40 MET B N 1
ATOM 1571 C CA . MET B 1 40 ? -10.641 -19.984 -9.719 1 85.62 40 MET B CA 1
ATOM 1572 C C . MET B 1 40 ? -9.508 -19.047 -10.117 1 85.62 40 MET B C 1
ATOM 1574 O O . MET B 1 40 ? -9.406 -17.938 -9.594 1 85.62 40 MET B O 1
ATOM 1578 N N . LYS B 1 41 ? -8.75 -19.5 -10.992 1 85.06 41 LYS B N 1
ATOM 1579 C CA . LYS B 1 41 ? -7.645 -18.656 -11.469 1 85.06 41 LYS B CA 1
ATOM 1580 C C . LYS B 1 41 ? -8.164 -17.406 -12.164 1 85.06 41 LYS B C 1
ATOM 1582 O O . LYS B 1 41 ? -7.613 -16.312 -11.977 1 85.06 41 LYS B O 1
ATOM 1587 N N . ILE B 1 42 ? -9.133 -17.578 -12.953 1 89.5 42 ILE B N 1
ATOM 1588 C CA . ILE B 1 42 ? -9.719 -16.453 -13.672 1 89.5 42 ILE B CA 1
ATOM 1589 C C . ILE B 1 42 ? -10.367 -15.492 -12.688 1 89.5 42 ILE B C 1
ATOM 1591 O O . ILE B 1 42 ? -10.25 -14.273 -12.82 1 89.5 42 ILE B O 1
ATOM 1595 N N . PHE B 1 43 ? -11.07 -16.109 -11.695 1 91.94 43 PHE B N 1
ATOM 1596 C CA . PHE B 1 43 ? -11.695 -15.258 -10.688 1 91.94 43 PHE B CA 1
ATOM 1597 C C . PHE B 1 43 ? -10.641 -14.484 -9.906 1 91.94 43 PHE B C 1
ATOM 1599 O O . PHE B 1 43 ? -10.797 -13.289 -9.664 1 91.94 43 PHE B O 1
ATOM 1606 N N . ALA B 1 44 ? -9.617 -15.148 -9.531 1 91.06 44 ALA B N 1
ATOM 1607 C CA . ALA B 1 44 ? -8.523 -14.484 -8.836 1 91.06 44 ALA B CA 1
ATOM 1608 C C . ALA B 1 44 ? -7.953 -13.336 -9.672 1 91.06 44 ALA B C 1
ATOM 1610 O O . ALA B 1 44 ? -7.684 -12.258 -9.148 1 91.06 44 ALA B O 1
ATOM 1611 N N . ALA B 1 45 ? -7.789 -13.578 -10.922 1 91.94 45 ALA B N 1
ATOM 1612 C CA . ALA B 1 45 ? -7.293 -12.539 -11.82 1 91.94 45 ALA B CA 1
ATOM 1613 C C . ALA B 1 45 ? -8.25 -11.352 -11.867 1 91.94 45 ALA B C 1
ATOM 1615 O O . ALA B 1 45 ? -7.812 -10.203 -11.922 1 91.94 45 ALA B O 1
ATOM 1616 N N . TYR B 1 46 ? -9.5 -11.672 -11.875 1 93.81 46 TYR B N 1
ATOM 1617 C CA . TYR B 1 46 ? -10.516 -10.625 -11.844 1 93.81 46 TYR B CA 1
ATOM 1618 C C . TYR B 1 46 ? -10.391 -9.773 -10.586 1 93.81 46 TYR B C 1
ATOM 1620 O O . TYR B 1 46 ? -10.398 -8.547 -10.656 1 93.81 46 TYR B O 1
ATOM 1628 N N . VAL B 1 47 ? -10.266 -10.43 -9.469 1 92.5 47 VAL B N 1
ATOM 1629 C CA . VAL B 1 47 ? -10.156 -9.758 -8.18 1 92.5 47 VAL B CA 1
ATOM 1630 C C . VAL B 1 47 ? -8.906 -8.875 -8.156 1 92.5 47 VAL B C 1
ATOM 1632 O O . VAL B 1 47 ? -8.984 -7.691 -7.805 1 92.5 47 VAL B O 1
ATOM 1635 N N . GLN B 1 48 ? -7.809 -9.414 -8.57 1 92.69 48 GLN B N 1
ATOM 1636 C CA . GLN B 1 48 ? -6.547 -8.68 -8.602 1 92.69 48 GLN B CA 1
ATOM 1637 C C . GLN B 1 48 ? -6.641 -7.461 -9.508 1 92.69 48 GLN B C 1
ATOM 1639 O O . GLN B 1 48 ? -6.148 -6.387 -9.172 1 92.69 48 GLN B O 1
ATOM 1644 N N . HIS B 1 49 ? -7.258 -7.676 -10.609 1 93.81 49 HIS B N 1
ATOM 1645 C CA . HIS B 1 49 ? -7.449 -6.57 -11.539 1 93.81 49 HIS B CA 1
ATOM 1646 C C . HIS B 1 49 ? -8.242 -5.438 -10.898 1 93.81 49 HIS B C 1
ATOM 1648 O O . HIS B 1 49 ? -7.898 -4.266 -11.055 1 93.81 49 HIS B O 1
ATOM 1654 N N . ARG B 1 50 ? -9.258 -5.828 -10.242 1 92.25 50 ARG B N 1
ATOM 1655 C CA . ARG B 1 50 ? -10.078 -4.824 -9.586 1 92.25 50 ARG B CA 1
ATOM 1656 C C . ARG B 1 50 ? -9.289 -4.098 -8.5 1 92.25 50 ARG B C 1
ATOM 1658 O O . ARG B 1 50 ? -9.406 -2.877 -8.352 1 92.25 50 ARG B O 1
ATOM 1665 N N . TRP B 1 51 ? -8.508 -4.836 -7.719 1 92.44 51 TRP B N 1
ATOM 1666 C CA . TRP B 1 51 ? -7.656 -4.234 -6.695 1 92.44 51 TRP B CA 1
ATOM 1667 C C . TRP B 1 51 ? -6.672 -3.252 -7.32 1 92.44 51 TRP B C 1
ATOM 1669 O O . TRP B 1 51 ? -6.516 -2.129 -6.836 1 92.44 51 TRP B O 1
ATOM 1679 N N . LEU B 1 52 ? -6.062 -3.637 -8.391 1 93.25 52 LEU B N 1
ATOM 1680 C CA . LEU B 1 52 ? -5.074 -2.803 -9.062 1 93.25 52 LEU B CA 1
ATOM 1681 C C . LEU B 1 52 ? -5.719 -1.538 -9.617 1 93.25 52 LEU B C 1
ATOM 1683 O O . LEU B 1 52 ? -5.148 -0.45 -9.523 1 93.25 52 LEU B O 1
ATOM 1687 N N . LEU B 1 53 ? -6.867 -1.713 -10.164 1 92.5 53 LEU B N 1
ATOM 1688 C CA . LEU B 1 53 ? -7.586 -0.563 -10.695 1 92.5 53 LEU B CA 1
ATOM 1689 C C . LEU B 1 53 ? -7.918 0.434 -9.594 1 92.5 53 LEU B C 1
ATOM 1691 O O . LEU B 1 53 ? -7.754 1.644 -9.773 1 92.5 53 LEU B O 1
ATOM 1695 N N . ALA B 1 54 ? -8.398 -0.057 -8.516 1 90.88 54 ALA B N 1
ATOM 1696 C CA . ALA B 1 54 ? -8.742 0.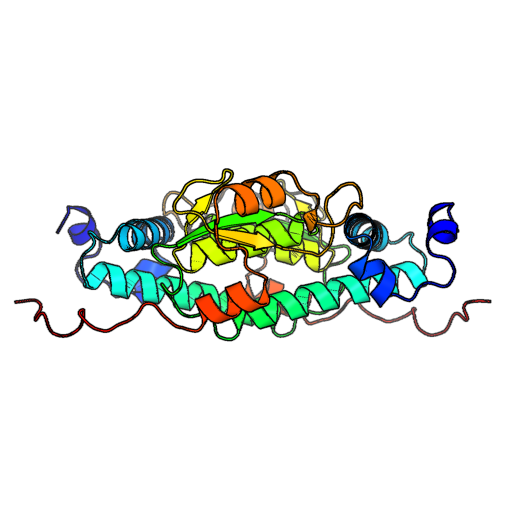804 -7.387 1 90.88 54 ALA B CA 1
ATOM 1697 C C . ALA B 1 54 ? -7.523 1.566 -6.883 1 90.88 54 ALA B C 1
ATOM 1699 O O . ALA B 1 54 ? -7.598 2.77 -6.621 1 90.88 54 ALA B O 1
ATOM 1700 N N . LEU B 1 55 ? -6.41 0.912 -6.773 1 93.5 55 LEU B N 1
ATOM 1701 C CA . LEU B 1 55 ? -5.184 1.526 -6.277 1 93.5 55 LEU B CA 1
ATOM 1702 C C . LEU B 1 55 ? -4.645 2.541 -7.281 1 93.5 55 LEU B C 1
ATOM 1704 O O . LEU B 1 55 ? -4.18 3.615 -6.891 1 93.5 55 LEU B O 1
ATOM 1708 N N . ASN B 1 56 ? -4.707 2.195 -8.523 1 93.31 56 ASN B N 1
ATOM 1709 C CA . ASN B 1 56 ? -4.301 3.139 -9.562 1 93.31 56 ASN B CA 1
ATOM 1710 C C . ASN B 1 56 ? -5.133 4.418 -9.508 1 93.31 56 ASN B C 1
ATOM 1712 O O . ASN B 1 56 ? -4.594 5.52 -9.648 1 93.31 56 ASN B O 1
ATOM 1716 N N . ASN B 1 57 ? -6.391 4.246 -9.305 1 92.12 57 ASN B N 1
ATOM 1717 C CA . ASN B 1 57 ? -7.273 5.406 -9.234 1 92.12 57 ASN B CA 1
ATOM 1718 C C . ASN B 1 57 ? -6.938 6.285 -8.031 1 92.12 57 ASN B C 1
ATOM 1720 O O . ASN B 1 57 ? -6.961 7.516 -8.125 1 92.12 57 ASN B O 1
ATOM 1724 N N . LEU B 1 58 ? -6.645 5.664 -6.93 1 92.62 58 LEU B N 1
ATOM 1725 C CA . LEU B 1 58 ? -6.301 6.406 -5.719 1 92.62 58 LEU B CA 1
ATOM 1726 C C . LEU B 1 58 ? -5.012 7.199 -5.918 1 92.62 58 LEU B C 1
ATOM 1728 O O . LEU B 1 58 ? -4.93 8.359 -5.508 1 92.62 58 LEU B O 1
ATOM 1732 N N . LEU B 1 59 ? -4.09 6.617 -6.617 1 93.75 59 LEU B N 1
ATOM 1733 C CA . LEU B 1 59 ? -2.748 7.188 -6.695 1 93.75 59 LEU B CA 1
ATOM 1734 C C . LEU B 1 59 ? -2.666 8.234 -7.805 1 93.75 59 LEU B C 1
ATOM 1736 O O . LEU B 1 59 ? -1.85 9.156 -7.734 1 93.75 59 LEU B O 1
ATOM 1740 N N . LYS B 1 60 ? -3.396 8.086 -8.906 1 88.56 60 LYS B N 1
ATOM 1741 C CA . LYS B 1 60 ? -3.252 8.828 -10.156 1 88.56 60 LYS B CA 1
ATOM 1742 C C . LYS B 1 60 ? -3.273 10.328 -9.914 1 88.56 60 LYS B C 1
ATOM 1744 O O . LYS B 1 60 ? -2.471 11.07 -10.492 1 88.56 60 LYS B O 1
ATOM 1749 N N . HIS B 1 61 ? -4.086 10.891 -8.992 1 88.06 61 HIS B N 1
ATOM 1750 C CA . HIS B 1 61 ? -4.184 12.336 -8.852 1 88.06 61 HIS B CA 1
ATOM 1751 C C . HIS B 1 61 ? -3.885 12.773 -7.422 1 88.06 61 HIS B C 1
ATOM 1753 O O . HIS B 1 61 ? -4.215 13.898 -7.027 1 88.06 61 HIS B O 1
ATOM 1759 N N . ALA B 1 62 ? -3.285 11.844 -6.688 1 94 62 ALA B N 1
ATOM 1760 C CA . ALA B 1 62 ? -2.961 12.172 -5.305 1 94 62 ALA B CA 1
ATOM 1761 C C . ALA B 1 62 ? -1.914 13.281 -5.234 1 94 62 ALA B C 1
ATOM 1763 O O . ALA B 1 62 ? -0.953 13.289 -6.008 1 94 62 ALA B O 1
ATOM 1764 N N . GLN B 1 63 ? -2.121 14.211 -4.352 1 92.12 63 GLN B N 1
ATOM 1765 C CA . GLN B 1 63 ? -1.203 15.328 -4.184 1 92.12 63 GLN B CA 1
ATOM 1766 C C . GLN B 1 63 ? -0.484 15.258 -2.84 1 92.12 63 GLN B C 1
ATOM 1768 O O . GLN B 1 63 ? -1.095 14.938 -1.819 1 92.12 63 GLN B O 1
ATOM 1773 N N . PRO B 1 64 ? 0.819 15.594 -2.877 1 90.81 64 PRO B N 1
ATOM 1774 C CA . PRO B 1 64 ? 1.543 15.609 -1.604 1 90.81 64 PRO B CA 1
ATOM 1775 C C . PRO B 1 64 ? 0.876 16.5 -0.558 1 90.81 64 PRO B C 1
ATOM 1777 O O . PRO B 1 64 ? 0.36 17.562 -0.891 1 90.81 64 PRO B O 1
ATOM 1780 N N . ASN B 1 65 ? 0.858 16.062 0.66 1 88.19 65 ASN B N 1
ATOM 1781 C CA . ASN B 1 65 ? 0.373 16.797 1.83 1 88.19 65 ASN B CA 1
ATOM 1782 C C . ASN B 1 65 ? -1.135 17.016 1.763 1 88.19 65 ASN B C 1
ATOM 1784 O O . ASN B 1 65 ? -1.686 17.797 2.545 1 88.19 65 ASN B O 1
ATOM 1788 N N . SER B 1 66 ? -1.825 16.406 0.859 1 91.06 66 SER B N 1
ATOM 1789 C CA . SER B 1 66 ? -3.242 16.656 0.629 1 91.06 66 SER B CA 1
ATOM 1790 C C . SER B 1 66 ? -4.09 16.203 1.811 1 91.06 66 SER B C 1
ATOM 1792 O O . SER B 1 66 ? -5.211 16.672 2 1 91.06 66 SER B O 1
ATOM 1794 N N . LEU B 1 67 ? -3.533 15.297 2.648 1 91.81 67 LEU B N 1
ATOM 1795 C CA . LEU B 1 67 ? -4.34 14.789 3.752 1 91.81 67 LEU B CA 1
ATOM 1796 C C . LEU B 1 67 ? -3.779 15.258 5.094 1 91.81 67 LEU B C 1
ATOM 1798 O O . LEU B 1 67 ? -4.168 14.742 6.145 1 91.81 67 LEU B O 1
ATOM 1802 N N . THR B 1 68 ? -2.857 16.141 4.973 1 87.31 68 THR B N 1
ATOM 1803 C CA . THR B 1 68 ? -2.322 16.734 6.195 1 87.31 68 THR B CA 1
ATOM 1804 C C . THR B 1 68 ? -3.439 17.344 7.031 1 87.31 68 THR B C 1
ATOM 1806 O O . THR B 1 68 ? -4.309 18.047 6.5 1 87.31 68 THR B O 1
ATOM 1809 N N . GLY B 1 69 ? -3.404 17 8.367 1 86.19 69 GLY B N 1
ATOM 1810 C CA . GLY B 1 69 ? -4.395 17.547 9.273 1 86.19 69 GLY B CA 1
ATOM 1811 C C . GLY B 1 69 ? -5.645 16.703 9.383 1 86.19 69 GLY B C 1
ATOM 1812 O O . GLY B 1 69 ? -6.504 16.953 10.227 1 86.19 69 GLY B O 1
ATOM 1813 N N . HIS B 1 70 ? -5.824 15.719 8.492 1 90.88 70 HIS B N 1
ATOM 1814 C CA . HIS B 1 70 ? -6.977 14.82 8.547 1 90.88 70 HIS B CA 1
ATOM 1815 C C . HIS B 1 70 ? -6.676 13.586 9.383 1 90.88 70 HIS B C 1
ATOM 1817 O O . HIS B 1 70 ? -5.59 13.008 9.281 1 90.88 70 HIS B O 1
ATOM 1823 N N . SER B 1 71 ? -7.512 13.258 10.203 1 94.25 71 SER B N 1
ATOM 1824 C CA . SER B 1 71 ? -7.5 11.984 10.914 1 94.25 71 SER B CA 1
ATOM 1825 C C . SER B 1 71 ? -8.594 11.055 10.398 1 94.25 71 SER B C 1
ATOM 1827 O O . SER B 1 71 ? -9.781 11.398 10.43 1 94.25 71 SER B O 1
ATOM 1829 N N . LEU B 1 72 ? -8.156 9.977 9.953 1 96 72 LEU B N 1
ATOM 1830 C CA . LEU B 1 72 ? -9.094 9.094 9.258 1 96 72 LEU B CA 1
ATOM 1831 C C . LEU B 1 72 ? -9.078 7.699 9.867 1 96 72 LEU B C 1
ATOM 1833 O O . LEU B 1 72 ? -8.016 7.148 10.148 1 96 72 LEU B O 1
ATOM 1837 N N . ALA B 1 73 ? -10.242 7.137 10.133 1 95.56 73 ALA B N 1
ATOM 1838 C CA . ALA B 1 73 ? -10.422 5.734 10.508 1 95.56 73 ALA B CA 1
ATOM 1839 C C . ALA B 1 73 ? -11.055 4.941 9.375 1 95.56 73 ALA B C 1
ATOM 1841 O O . ALA B 1 73 ? -11.773 5.5 8.539 1 95.56 73 ALA B O 1
ATOM 1842 N N . THR B 1 74 ? -10.75 3.674 9.344 1 93.75 74 THR B N 1
ATOM 1843 C CA . THR B 1 74 ? -11.273 2.873 8.234 1 93.75 74 THR B CA 1
ATOM 1844 C C . THR B 1 74 ? -12.234 1.807 8.75 1 93.75 74 THR B C 1
ATOM 1846 O O . THR B 1 74 ? -12.133 1.369 9.898 1 93.75 74 THR B O 1
ATOM 1849 N N . THR B 1 75 ? -13.219 1.521 7.949 1 89.31 75 THR B N 1
ATOM 1850 C CA . THR B 1 75 ? -14.156 0.441 8.234 1 89.31 75 THR B CA 1
ATOM 1851 C 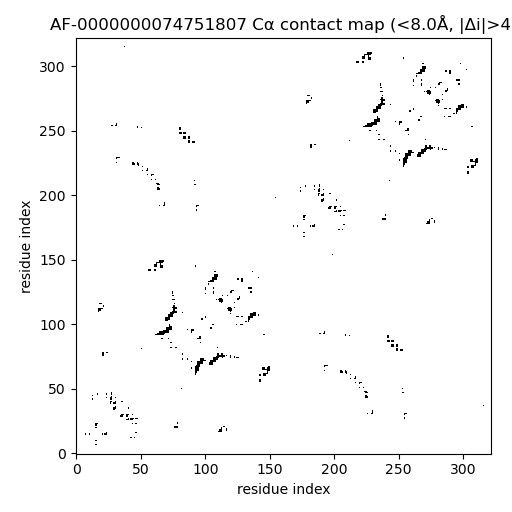C . THR B 1 75 ? -14.547 -0.287 6.953 1 89.31 75 THR B C 1
ATOM 1853 O O . THR B 1 75 ? -14.234 0.17 5.852 1 89.31 75 THR B O 1
ATOM 1856 N N . GLY B 1 76 ? -15.219 -1.459 7.172 1 82.62 76 GLY B N 1
ATOM 1857 C CA . GLY B 1 76 ? -15.633 -2.262 6.035 1 82.62 76 GLY B CA 1
ATOM 1858 C C . GLY B 1 76 ? -14.633 -3.334 5.66 1 82.62 76 GLY B C 1
ATOM 1859 O O . GLY B 1 76 ? -13.469 -3.266 6.059 1 82.62 76 GLY B O 1
ATOM 1860 N N . GLU B 1 77 ? -15.383 -4.355 5.152 1 63.97 77 GLU B N 1
ATOM 1861 C CA . GLU B 1 77 ? -14.531 -5.477 4.762 1 63.97 77 GLU B CA 1
ATOM 1862 C C . GLU B 1 77 ? -13.82 -5.195 3.441 1 63.97 77 GLU B C 1
ATOM 1864 O O . GLU B 1 77 ? -14.469 -4.906 2.43 1 63.97 77 GLU B O 1
ATOM 1869 N N . ASN B 1 78 ? -12.695 -4.645 3.533 1 62 78 ASN B N 1
ATOM 1870 C CA . ASN B 1 78 ? -11.789 -4.832 2.41 1 62 78 ASN B CA 1
ATOM 1871 C C . ASN B 1 78 ? -10.766 -5.93 2.695 1 62 78 ASN B C 1
ATOM 1873 O O . ASN B 1 78 ? -10.664 -6.406 3.826 1 62 78 ASN B O 1
ATOM 1877 N N . ASP B 1 79 ? -10.398 -6.703 1.627 1 69.19 79 ASP B N 1
ATOM 1878 C CA . ASP B 1 79 ? -9.289 -7.625 1.881 1 69.19 79 ASP B CA 1
ATOM 1879 C C . ASP B 1 79 ? -8.18 -6.941 2.67 1 69.19 79 ASP B C 1
ATOM 1881 O O . ASP B 1 79 ? -7.996 -5.727 2.574 1 69.19 79 ASP B O 1
ATOM 1885 N N . GLU B 1 80 ? -7.664 -7.594 3.75 1 78.12 80 GLU B N 1
ATOM 1886 C CA . GLU B 1 80 ? -6.582 -7.121 4.605 1 78.12 80 GLU B CA 1
ATOM 1887 C C . GLU B 1 80 ? -5.477 -6.461 3.785 1 78.12 80 GLU B C 1
ATOM 1889 O O . GLU B 1 80 ? -4.855 -5.496 4.234 1 78.12 80 GLU B O 1
ATOM 1894 N N . LEU B 1 81 ? -5.359 -6.895 2.633 1 85.75 81 LEU B N 1
ATOM 1895 C CA . LEU B 1 81 ? -4.309 -6.359 1.778 1 85.75 81 LEU B CA 1
ATOM 1896 C C . LEU B 1 81 ? -4.645 -4.941 1.326 1 85.75 81 LEU B C 1
ATOM 1898 O O . LEU B 1 81 ? -3.816 -4.035 1.445 1 85.75 81 LEU B O 1
ATOM 1902 N N . MET B 1 82 ? -5.871 -4.773 0.909 1 89.44 82 MET B N 1
ATOM 1903 C CA . MET B 1 82 ? -6.305 -3.463 0.432 1 89.44 82 MET B CA 1
ATOM 1904 C C . MET B 1 82 ? -6.352 -2.457 1.577 1 89.44 82 MET B C 1
ATOM 1906 O O . MET B 1 82 ? -5.98 -1.296 1.405 1 89.44 82 MET B O 1
ATOM 1910 N N . ARG B 1 83 ? -6.766 -2.877 2.734 1 90.56 83 ARG B N 1
ATOM 1911 C CA . ARG B 1 83 ? -6.816 -1.988 3.891 1 90.56 83 ARG B CA 1
ATOM 1912 C C . ARG B 1 83 ? -5.43 -1.455 4.23 1 90.56 83 ARG B C 1
ATOM 1914 O O . ARG B 1 83 ? -5.254 -0.254 4.449 1 90.56 83 ARG B O 1
ATOM 1921 N N . SER B 1 84 ? -4.527 -2.387 4.25 1 91.94 84 SER B N 1
ATOM 1922 C CA . SER B 1 84 ? -3.154 -2.008 4.574 1 91.94 84 SER B CA 1
ATOM 1923 C C . SER B 1 84 ? -2.617 -0.98 3.582 1 91.94 84 SER B C 1
ATOM 1925 O O . SER B 1 84 ? -1.992 0.005 3.98 1 91.94 84 SER B O 1
ATOM 1927 N N . VAL B 1 85 ? -2.852 -1.162 2.326 1 93.81 85 VAL B N 1
ATOM 1928 C CA . VAL B 1 85 ? -2.352 -0.263 1.29 1 93.81 85 VAL B CA 1
ATOM 1929 C C . VAL B 1 85 ? -3.033 1.099 1.415 1 93.81 85 VAL B C 1
ATOM 1931 O O . VAL B 1 85 ? -2.373 2.139 1.343 1 93.81 85 VAL B O 1
ATOM 1934 N N . ILE B 1 86 ? -4.32 1.113 1.648 1 94.25 86 ILE B N 1
ATOM 1935 C CA . ILE B 1 86 ? -5.074 2.359 1.727 1 94.25 86 ILE B CA 1
ATOM 1936 C C . ILE B 1 86 ? -4.641 3.15 2.959 1 94.25 86 ILE B C 1
ATOM 1938 O O . ILE B 1 86 ? -4.473 4.371 2.895 1 94.25 86 ILE B O 1
ATOM 1942 N N . GLU B 1 87 ? -4.461 2.467 4.062 1 94.75 87 GLU B N 1
ATOM 1943 C CA . GLU B 1 87 ? -3.996 3.145 5.27 1 94.75 87 GLU B CA 1
ATOM 1944 C C . GLU B 1 87 ? -2.594 3.713 5.078 1 94.75 87 GLU B C 1
ATOM 1946 O O . GLU B 1 87 ? -2.293 4.812 5.547 1 94.75 87 GLU B O 1
ATOM 1951 N N . SER B 1 88 ? -1.714 2.969 4.449 1 93.88 88 SER B N 1
ATOM 1952 C CA . SER B 1 88 ? -0.39 3.488 4.121 1 93.88 88 SER B CA 1
ATOM 1953 C C . SER B 1 88 ? -0.483 4.688 3.186 1 93.88 88 SER B C 1
ATOM 1955 O O . SER B 1 88 ? 0.27 5.652 3.33 1 93.88 88 SER B O 1
ATOM 1957 N N . TYR B 1 89 ? -1.416 4.645 2.232 1 93.69 89 TYR B N 1
ATOM 1958 C CA . TYR B 1 89 ? -1.689 5.738 1.307 1 93.69 89 TYR B CA 1
ATOM 1959 C C . TYR B 1 89 ? -2.066 7.008 2.059 1 93.69 89 TYR B C 1
ATOM 1961 O O . TYR B 1 89 ? -1.562 8.094 1.752 1 93.69 89 TYR B O 1
ATOM 1969 N N . ILE B 1 90 ? -2.896 6.844 3.043 1 94.31 90 ILE B N 1
ATOM 1970 C CA . ILE B 1 90 ? -3.311 7.98 3.863 1 94.31 90 ILE B CA 1
ATOM 1971 C C . ILE B 1 90 ? -2.094 8.586 4.559 1 94.31 90 ILE B C 1
ATOM 1973 O O . ILE B 1 90 ? -1.899 9.805 4.527 1 94.31 90 ILE B O 1
ATOM 1977 N N . ARG B 1 91 ? -1.249 7.719 5.078 1 92.25 91 ARG B N 1
ATOM 1978 C CA . ARG B 1 91 ? -0.07 8.188 5.801 1 92.25 91 ARG B CA 1
ATOM 1979 C C . ARG B 1 91 ? 0.942 8.812 4.848 1 92.25 91 ARG B C 1
ATOM 1981 O O . ARG B 1 91 ? 1.6 9.797 5.191 1 92.25 91 ARG B O 1
ATOM 1988 N N . ILE B 1 92 ? 1.065 8.32 3.7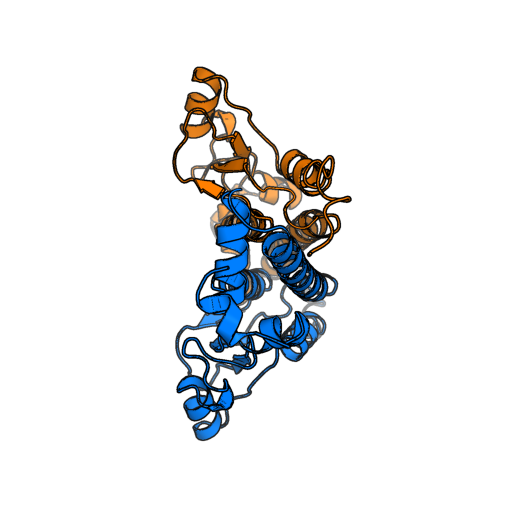13 1 91.56 92 ILE B N 1
ATOM 1989 C CA . ILE B 1 92 ? 1.983 8.828 2.699 1 91.56 92 ILE B CA 1
ATOM 1990 C C . ILE B 1 92 ? 1.61 10.266 2.344 1 91.56 92 ILE B C 1
ATOM 1992 O O . ILE B 1 92 ? 2.488 11.109 2.131 1 91.56 92 ILE B O 1
ATOM 1996 N N . LEU B 1 93 ? 0.344 10.547 2.354 1 91.75 93 LEU B N 1
ATOM 1997 C CA . LEU B 1 93 ? -0.124 11.867 1.937 1 91.75 93 LEU B CA 1
ATOM 1998 C C . LEU B 1 93 ? -0.243 12.805 3.133 1 91.75 93 LEU B C 1
ATOM 2000 O O . LEU B 1 93 ? -0.831 13.883 3.025 1 91.75 93 LEU B O 1
ATOM 2004 N N . GLY B 1 94 ? 0.282 12.297 4.32 1 88.94 94 GLY B N 1
ATOM 2005 C CA . GLY B 1 94 ? 0.389 13.172 5.48 1 88.94 94 GLY B CA 1
ATOM 2006 C C . GLY B 1 94 ? -0.782 13.039 6.434 1 88.94 94 GLY B C 1
ATOM 2007 O O . GLY B 1 94 ? -0.869 13.766 7.422 1 88.94 94 GLY B O 1
ATOM 2008 N N . GLY B 1 95 ? -1.677 12.117 6.129 1 91.31 95 GLY B N 1
ATOM 2009 C CA . GLY B 1 95 ? -2.814 11.914 7.008 1 91.31 95 GLY B CA 1
ATOM 2010 C C . GLY B 1 95 ? -2.498 11.023 8.195 1 91.31 95 GLY B C 1
ATOM 2011 O O . GLY B 1 95 ? -1.506 10.297 8.18 1 91.31 95 GLY B O 1
ATOM 2012 N N . ASN B 1 96 ? -3.357 11.188 9.188 1 91.75 96 ASN B N 1
ATOM 2013 C CA . ASN B 1 96 ? -3.291 10.305 10.344 1 91.75 96 ASN B CA 1
ATOM 2014 C C . ASN B 1 96 ? -4.312 9.172 10.25 1 91.75 96 ASN B C 1
ATOM 2016 O O . ASN B 1 96 ? -5.469 9.406 9.883 1 91.75 96 ASN B O 1
ATOM 2020 N N . VAL B 1 97 ? -3.848 7.977 10.531 1 94.31 97 VAL B N 1
ATOM 2021 C CA . VAL B 1 97 ? -4.754 6.836 10.57 1 94.31 97 VAL B CA 1
ATOM 2022 C C . VAL B 1 97 ? -5.062 6.465 12.023 1 94.31 97 VAL B C 1
ATOM 2024 O O . VAL B 1 97 ? -4.156 6.156 12.797 1 94.31 97 VAL B O 1
ATOM 2027 N N . SER B 1 98 ? -6.305 6.5 12.305 1 94.06 98 SER B N 1
ATOM 2028 C CA . SER B 1 98 ? -6.723 6.223 13.672 1 94.06 98 SER B CA 1
ATOM 2029 C C . SER B 1 98 ? -7.492 4.91 13.758 1 94.06 98 SER B C 1
ATOM 2031 O O . SER B 1 98 ? -8.258 4.57 12.852 1 94.06 98 SER B O 1
ATOM 2033 N N . ARG B 1 99 ? -7.277 4.211 14.836 1 91.19 99 ARG B N 1
ATOM 2034 C CA . ARG B 1 99 ? -8.023 2.973 15.055 1 91.19 99 ARG B CA 1
ATOM 2035 C C . ARG B 1 99 ? -9.391 3.256 15.656 1 91.19 99 ARG B C 1
ATOM 2037 O O . ARG B 1 99 ? -10.312 2.447 15.523 1 91.19 99 ARG B O 1
ATOM 2044 N N . ARG B 1 100 ? -9.484 4.352 16.328 1 91.06 100 ARG B N 1
ATOM 2045 C CA . ARG B 1 100 ? -10.719 4.723 17.016 1 91.06 100 ARG B CA 1
ATOM 2046 C C . ARG B 1 100 ? -11.281 6.027 16.453 1 91.06 100 ARG B C 1
ATOM 2048 O O . ARG B 1 100 ? -10.555 6.805 15.836 1 91.06 100 ARG B O 1
ATOM 2055 N N . LEU B 1 101 ? -12.578 6.145 16.734 1 92.94 101 LEU B N 1
ATOM 2056 C CA . LEU B 1 101 ? -13.234 7.383 16.328 1 92.94 101 LEU B CA 1
ATOM 2057 C C . LEU B 1 101 ? -13.125 8.438 17.422 1 92.94 101 LEU B C 1
ATOM 2059 O O . LEU B 1 101 ? -13.234 8.125 18.609 1 92.94 101 LEU B O 1
ATOM 2063 N N . SER B 1 102 ? -12.672 9.586 17.062 1 90.81 102 SER B N 1
ATOM 2064 C CA . SER B 1 102 ? -12.727 10.781 17.906 1 90.81 102 SER B CA 1
ATOM 2065 C C . SER B 1 102 ? -13.539 11.883 17.234 1 90.81 102 SER B C 1
ATOM 2067 O O . SER B 1 102 ? -14.008 11.719 16.109 1 90.81 102 SER B O 1
ATOM 2069 N N . ASP B 1 103 ? -13.656 13.023 17.828 1 90.06 103 ASP B N 1
ATOM 2070 C CA . ASP B 1 103 ? -14.453 14.133 17.328 1 90.06 103 ASP B CA 1
ATOM 2071 C C . ASP B 1 103 ? -13.836 14.719 16.062 1 90.06 103 ASP B C 1
ATOM 2073 O O . ASP B 1 103 ? -14.508 15.398 15.289 1 90.06 103 ASP B O 1
ATOM 2077 N N . ALA B 1 104 ? -12.586 14.438 15.852 1 90.75 104 ALA B N 1
ATOM 2078 C CA . ALA B 1 104 ? -11.883 15.062 14.734 1 90.75 104 ALA B CA 1
ATOM 2079 C C . ALA B 1 104 ? -11.609 14.047 13.625 1 90.75 104 ALA B C 1
ATOM 2081 O O . ALA B 1 104 ? -10.938 14.359 12.641 1 90.75 104 ALA B O 1
ATOM 2082 N N . THR B 1 105 ? -12.195 12.82 13.766 1 93.88 105 THR B N 1
ATOM 2083 C CA . THR B 1 105 ? -11.875 11.742 12.836 1 93.88 105 THR B CA 1
ATOM 2084 C C . THR B 1 105 ? -12.992 11.562 11.812 1 93.88 105 THR B C 1
ATOM 2086 O O . THR B 1 105 ? -14.172 11.672 12.148 1 93.88 105 THR B O 1
ATOM 2089 N N . ALA B 1 106 ? -12.664 11.398 10.586 1 95.69 106 ALA B N 1
ATOM 2090 C CA . ALA B 1 106 ? -13.602 10.961 9.562 1 95.69 106 ALA B CA 1
ATOM 2091 C C . ALA B 1 106 ? -13.5 9.461 9.32 1 95.69 106 ALA B C 1
ATOM 2093 O O . ALA B 1 106 ? -12.422 8.875 9.461 1 95.69 106 ALA B O 1
ATOM 2094 N N . LEU B 1 107 ? -14.617 8.836 9.055 1 95.25 107 LEU B N 1
ATOM 2095 C CA . LEU B 1 107 ? -14.664 7.395 8.812 1 95.25 107 LEU B CA 1
ATOM 2096 C C . LEU B 1 107 ? -14.648 7.09 7.316 1 95.25 107 LEU B C 1
ATOM 2098 O O . LEU B 1 107 ? -15.461 7.633 6.562 1 95.25 107 LEU B O 1
ATOM 2102 N N . VAL B 1 108 ? -13.688 6.316 6.914 1 94.38 108 VAL B N 1
ATOM 2103 C CA . VAL B 1 108 ? -13.578 5.906 5.516 1 94.38 108 VAL B CA 1
ATOM 2104 C C . VAL B 1 108 ? -14.094 4.48 5.352 1 94.38 108 VAL B C 1
ATOM 2106 O O . VAL B 1 108 ? -13.617 3.559 6.016 1 94.38 108 VAL B O 1
ATOM 2109 N N . THR B 1 109 ? -15.062 4.281 4.453 1 92.31 109 THR B N 1
ATOM 2110 C CA . THR B 1 109 ? -15.586 2.955 4.156 1 92.31 109 THR B CA 1
ATOM 2111 C C . THR B 1 109 ? -14.82 2.312 3.004 1 92.31 109 THR B C 1
ATOM 2113 O O . THR B 1 109 ? -14.781 2.854 1.897 1 92.31 109 THR B O 1
ATOM 2116 N N . LEU B 1 110 ? -14.242 1.151 3.285 1 89.56 110 LEU B N 1
ATOM 2117 C CA . LEU B 1 110 ? -13.383 0.507 2.299 1 89.56 110 LEU B CA 1
ATOM 2118 C C . LEU B 1 110 ? -14.18 -0.477 1.446 1 89.56 110 LEU B C 1
ATOM 2120 O O . LEU B 1 110 ? -13.672 -0.984 0.442 1 89.56 110 LEU B O 1
ATOM 2124 N N . GLY B 1 111 ? -15.375 -0.748 1.785 1 83.75 111 GLY B N 1
ATOM 2125 C CA . GLY B 1 111 ? -16.234 -1.671 1.063 1 83.75 111 GLY B CA 1
ATOM 2126 C C . GLY B 1 111 ? -17.656 -1.719 1.608 1 83.75 111 GLY B C 1
ATOM 2127 O O . GLY B 1 111 ? -17.938 -1.125 2.648 1 83.75 111 GLY B O 1
ATOM 2128 N N . PRO B 1 112 ? -18.5 -2.383 0.893 1 82.69 112 PRO B N 1
ATOM 2129 C CA . PRO B 1 112 ? -19.906 -2.357 1.246 1 82.69 112 PRO B CA 1
ATOM 2130 C C . PRO B 1 112 ? -20.266 -3.326 2.375 1 82.69 112 PRO B C 1
ATOM 2132 O O . PRO B 1 112 ? -21.359 -3.275 2.922 1 82.69 112 PRO B O 1
ATOM 2135 N N . ARG B 1 113 ? -19.312 -4.199 2.736 1 82.94 113 ARG B N 1
ATOM 2136 C CA . ARG B 1 113 ? -19.594 -5.219 3.744 1 82.94 113 ARG B CA 1
ATOM 2137 C C . ARG B 1 113 ? -18.531 -5.215 4.836 1 82.94 113 ARG B C 1
ATOM 2139 O O . ARG B 1 113 ? -17.469 -4.625 4.668 1 82.94 113 ARG B O 1
ATOM 2146 N N . ILE B 1 114 ? -19 -5.832 5.953 1 81.88 114 ILE B N 1
ATOM 2147 C CA . ILE B 1 114 ? -18.031 -6.016 7.027 1 81.88 114 ILE B CA 1
ATOM 2148 C C . ILE B 1 114 ? -17.578 -7.473 7.074 1 81.88 114 ILE B C 1
ATOM 2150 O O . ILE B 1 114 ? -18.016 -8.297 6.266 1 81.88 114 ILE B O 1
ATOM 2154 N N . PHE B 1 115 ? -16.594 -7.859 7.867 1 72.25 115 PHE B N 1
ATOM 2155 C CA . PHE B 1 115 ? -15.883 -9.133 7.891 1 72.25 115 PHE B CA 1
ATOM 2156 C C . PHE B 1 115 ? -16.859 -10.297 7.973 1 72.25 115 PHE B C 1
ATOM 2158 O O . PHE B 1 115 ? -16.656 -11.344 7.348 1 72.25 115 PHE B O 1
ATOM 2165 N N . ASP B 1 116 ? -18 -10.156 8.594 1 74.62 116 ASP B N 1
ATOM 2166 C CA . ASP B 1 116 ? -18.922 -11.273 8.773 1 74.62 116 ASP B CA 1
ATOM 2167 C C . ASP B 1 116 ? -20 -11.258 7.695 1 74.62 116 ASP B C 1
ATOM 2169 O O . ASP B 1 116 ? -20.969 -12.016 7.773 1 74.62 116 ASP B O 1
ATOM 2173 N N . GLY B 1 117 ? -19.844 -10.477 6.688 1 75.75 117 GLY B N 1
ATOM 2174 C CA . GLY B 1 117 ? -20.719 -10.469 5.531 1 75.75 117 GLY B CA 1
ATOM 2175 C C . GLY B 1 117 ? -21.859 -9.477 5.656 1 75.75 117 GLY B C 1
ATOM 2176 O O . GLY B 1 117 ? -22.578 -9.227 4.688 1 75.75 117 GLY B O 1
ATOM 2177 N N . ARG B 1 118 ? -22.062 -8.906 6.801 1 83.19 118 ARG B N 1
ATOM 2178 C CA . ARG B 1 118 ? -23.125 -7.93 6.977 1 83.19 118 ARG B CA 1
ATOM 2179 C C . ARG B 1 118 ? -22.797 -6.629 6.25 1 83.19 118 ARG B C 1
ATOM 2181 O O . ARG B 1 118 ? -21.641 -6.371 5.918 1 83.19 118 ARG B O 1
ATOM 2188 N N . PRO B 1 119 ? -23.875 -5.848 5.875 1 86.81 119 PRO B N 1
ATOM 2189 C CA . PRO B 1 119 ? -23.625 -4.539 5.262 1 86.81 119 PRO B CA 1
ATOM 2190 C C . PRO B 1 119 ? -22.781 -3.621 6.152 1 86.81 119 PRO B C 1
ATOM 2192 O O . PRO B 1 119 ? -22.938 -3.641 7.379 1 86.81 119 PRO B O 1
ATOM 2195 N N . VAL B 1 120 ? -21.953 -2.83 5.547 1 88.81 120 VAL B N 1
ATOM 2196 C CA . VAL B 1 120 ? -21.031 -1.968 6.27 1 88.81 120 VAL B CA 1
ATOM 2197 C C . VAL B 1 120 ? -21.812 -0.973 7.125 1 88.81 120 VAL B C 1
ATOM 2199 O O . VAL B 1 120 ? -21.328 -0.543 8.18 1 88.81 120 VAL B O 1
ATOM 2202 N N . LYS B 1 121 ? -22.969 -0.621 6.785 1 89.06 121 LYS B N 1
ATOM 2203 C CA . LYS B 1 121 ? -23.781 0.33 7.531 1 89.06 121 LYS B CA 1
ATOM 2204 C C . LYS B 1 121 ? -24.109 -0.194 8.93 1 89.06 121 LYS B C 1
ATOM 2206 O O . LYS B 1 121 ? -24.484 0.573 9.812 1 89.06 121 LYS B O 1
ATOM 2211 N N . GLU B 1 122 ? -23.953 -1.518 9.031 1 89 122 GLU B N 1
ATOM 2212 C CA . GLU B 1 122 ? -24.266 -2.135 10.32 1 89 122 GLU B CA 1
ATOM 2213 C C . GLU B 1 122 ? -23 -2.254 11.188 1 89 122 GLU B C 1
ATOM 2215 O O . GLU B 1 122 ? -23.078 -2.719 12.328 1 89 122 GLU B O 1
ATOM 2220 N N . SER B 1 123 ? -21.922 -1.79 10.688 1 88 123 SER B N 1
ATOM 2221 C CA . SER B 1 123 ? -20.703 -1.864 11.477 1 88 123 SER B CA 1
ATOM 2222 C C . SER B 1 123 ? -20.781 -0.977 12.711 1 88 123 SER B C 1
ATOM 2224 O O . SER B 1 123 ? -21.406 0.088 12.68 1 88 123 SER B O 1
ATOM 2226 N N . PRO B 1 124 ? -20.172 -1.454 13.812 1 88.56 124 PRO B N 1
ATOM 2227 C CA . PRO B 1 124 ? -20.141 -0.623 15.016 1 88.56 124 PRO B CA 1
ATOM 2228 C C . PRO B 1 124 ? -19.562 0.769 14.75 1 88.56 124 PRO B C 1
ATOM 2230 O O . PRO B 1 124 ? -20.078 1.761 15.273 1 88.56 124 PRO B O 1
ATOM 2233 N N . LYS B 1 125 ? -18.516 0.85 13.906 1 90.5 125 LYS B N 1
ATOM 2234 C CA . LYS B 1 125 ? -17.906 2.146 13.633 1 90.5 125 LYS B CA 1
ATOM 2235 C C . LYS B 1 125 ? -18.859 3.047 12.844 1 90.5 125 LYS B C 1
ATOM 2237 O O . LYS B 1 125 ? -18.875 4.266 13.039 1 90.5 125 LYS B O 1
ATOM 2242 N N . MET B 1 126 ? -19.641 2.471 11.992 1 92.5 126 MET B N 1
ATOM 2243 C CA . MET B 1 126 ? -20.625 3.258 11.25 1 92.5 126 MET B CA 1
ATOM 2244 C C . MET B 1 126 ? -21.688 3.83 12.18 1 92.5 126 MET B C 1
ATOM 2246 O O . MET B 1 126 ? -22.078 4.992 12.047 1 92.5 126 MET B O 1
ATOM 2250 N N . LYS B 1 127 ? -22.125 3.035 13.078 1 92.94 127 LYS B N 1
ATOM 2251 C CA . LYS B 1 127 ? -23.125 3.482 14.047 1 92.94 127 LYS B CA 1
ATOM 2252 C C . LYS B 1 127 ? -22.578 4.598 14.93 1 92.94 127 LYS B C 1
ATOM 2254 O O . LYS B 1 127 ? -23.25 5.598 15.172 1 92.94 127 LYS B O 1
ATOM 2259 N N . GLU B 1 128 ? -21.359 4.367 15.359 1 94.56 128 GLU B N 1
ATOM 2260 C CA . GLU B 1 128 ? -20.703 5.371 16.203 1 94.56 128 GLU B CA 1
ATOM 2261 C C . GLU B 1 128 ? -20.531 6.684 15.445 1 94.56 128 GLU B C 1
ATOM 2263 O O . GLU B 1 128 ? -20.781 7.762 15.992 1 94.56 128 GLU B O 1
ATOM 2268 N N . ALA B 1 129 ? -20.109 6.633 14.227 1 94.44 129 ALA B N 1
ATOM 2269 C CA . ALA B 1 129 ? -19.922 7.824 13.406 1 94.44 129 ALA B CA 1
ATOM 2270 C C . ALA B 1 129 ? -21.25 8.562 13.203 1 94.44 129 ALA B C 1
ATOM 2272 O O . ALA B 1 129 ? -21.297 9.789 13.273 1 94.44 129 ALA B O 1
ATOM 2273 N N . ALA B 1 130 ? -22.297 7.836 12.977 1 91.81 130 ALA B N 1
ATOM 2274 C CA . ALA B 1 130 ? -23.625 8.422 12.781 1 91.81 130 ALA B CA 1
ATOM 2275 C C . ALA B 1 130 ? -24.094 9.133 14.039 1 91.81 130 ALA B C 1
ATOM 2277 O O . ALA B 1 130 ? -24.609 10.25 13.969 1 91.81 130 ALA B O 1
ATOM 2278 N N . SER B 1 131 ? -23.875 8.492 15.156 1 94.12 131 SER B N 1
ATOM 2279 C CA . SER B 1 131 ? -24.328 9.047 16.438 1 94.12 131 SER B CA 1
ATOM 2280 C C . SER B 1 131 ? -23.562 10.32 16.781 1 94.12 131 SER B C 1
ATOM 2282 O O . SER B 1 131 ? -24.109 11.227 17.406 1 94.12 131 SER B O 1
ATOM 2284 N N . SER B 1 132 ? -22.312 10.414 16.375 1 94.69 132 SER B N 1
ATOM 2285 C CA . SER B 1 132 ? -21.453 11.539 16.719 1 94.69 132 SER B CA 1
ATOM 2286 C C . SER B 1 132 ? -21.453 12.594 15.617 1 94.69 132 SER B C 1
ATOM 2288 O O . SER B 1 132 ? -20.844 13.648 15.766 1 94.69 132 SER B O 1
ATOM 2290 N N . GLY B 1 133 ? -22.125 12.273 14.508 1 94.38 133 GLY B N 1
ATOM 2291 C CA . GLY B 1 133 ? -22.188 13.203 13.391 1 94.38 133 GLY B CA 1
ATOM 2292 C C . GLY B 1 133 ? -20.875 13.344 12.648 1 94.38 133 GLY B C 1
ATOM 2293 O O . GLY B 1 133 ? -20.531 14.438 12.188 1 94.38 133 GLY B O 1
ATOM 2294 N N . LEU B 1 134 ? -20.109 12.367 12.688 1 94.56 134 LEU B N 1
ATOM 2295 C CA . LEU B 1 134 ? -18.812 12.375 12.016 1 94.56 134 LEU B CA 1
ATOM 2296 C C . LEU B 1 134 ? -18.969 12.125 10.516 1 94.56 134 LEU B C 1
ATOM 2298 O O . LEU B 1 134 ? -19.859 11.383 10.102 1 94.56 134 LEU B O 1
ATOM 2302 N N . PRO B 1 135 ? -18.109 12.734 9.703 1 94.88 135 PRO B N 1
ATOM 2303 C CA . PRO B 1 135 ? -18.172 12.469 8.266 1 94.88 135 PRO B CA 1
ATOM 2304 C C . PRO B 1 135 ? -17.828 11.023 7.914 1 94.88 135 PRO B C 1
ATOM 2306 O O . PRO B 1 135 ? -16.938 10.43 8.531 1 94.88 135 PRO B O 1
ATOM 2309 N N . VAL B 1 136 ? -18.609 10.484 7.027 1 94.69 136 VAL B N 1
ATOM 2310 C CA . VAL B 1 136 ? -18.344 9.172 6.465 1 94.69 136 VAL B CA 1
ATOM 2311 C C . VAL B 1 136 ? -17.969 9.305 4.988 1 94.69 136 VAL B C 1
ATOM 2313 O O . VAL B 1 136 ? -18.719 9.883 4.203 1 94.69 136 VAL B O 1
ATOM 2316 N N . LEU B 1 137 ? -16.797 8.812 4.656 1 94.69 137 LEU B N 1
ATOM 2317 C CA . LEU B 1 137 ? -16.25 8.969 3.316 1 94.69 137 LEU B CA 1
ATOM 2318 C C . LEU B 1 137 ? -16.172 7.621 2.602 1 94.69 137 LEU B C 1
ATOM 2320 O O . LEU B 1 137 ? -15.812 6.609 3.211 1 94.69 137 LEU B O 1
ATOM 2324 N N . SER B 1 138 ? -16.531 7.66 1.302 1 91.88 138 SER B N 1
ATOM 2325 C CA . SER B 1 138 ? -16.203 6.531 0.435 1 91.88 138 SER B CA 1
ATOM 2326 C C . SER B 1 138 ? -14.758 6.602 -0.051 1 91.88 138 SER B C 1
ATOM 2328 O O . SER B 1 138 ? -14.055 7.578 0.222 1 91.88 138 SER B O 1
ATOM 2330 N N . LEU B 1 139 ? -14.336 5.566 -0.718 1 91.06 139 LEU B N 1
ATOM 2331 C CA . LEU B 1 139 ? -13.008 5.605 -1.32 1 91.06 139 LEU B CA 1
ATOM 2332 C C . LEU B 1 139 ? -12.914 6.723 -2.355 1 91.06 139 LEU B C 1
ATOM 2334 O O . LEU B 1 139 ? -11.867 7.367 -2.484 1 91.06 139 LEU B O 1
ATOM 2338 N N . GLU B 1 140 ? -14 6.918 -3.053 1 91.5 140 GLU B N 1
ATOM 2339 C CA . GLU B 1 140 ? -14.047 8.008 -4.027 1 91.5 140 GLU B CA 1
ATOM 2340 C C . GLU B 1 140 ? -13.922 9.367 -3.342 1 91.5 140 GLU B C 1
ATOM 2342 O O . GLU B 1 140 ? -13.234 10.258 -3.842 1 91.5 140 GLU B O 1
ATOM 2347 N N . ASP B 1 141 ? -14.578 9.477 -2.229 1 93.56 141 ASP B N 1
ATOM 2348 C CA . ASP B 1 141 ? -14.453 10.703 -1.449 1 93.56 141 ASP B CA 1
ATOM 2349 C C . ASP B 1 141 ? -13.016 10.93 -0.992 1 93.56 141 ASP B C 1
ATOM 2351 O O . ASP B 1 141 ? -12.516 12.055 -1.026 1 93.56 141 ASP B O 1
ATOM 2355 N N . LEU B 1 142 ? -12.406 9.852 -0.504 1 94.44 142 LEU B N 1
ATOM 2356 C CA . LEU B 1 142 ? -11.016 9.922 -0.09 1 94.44 142 LEU B CA 1
ATOM 2357 C C . LEU B 1 142 ? -10.125 10.359 -1.249 1 94.44 142 LEU B C 1
ATOM 2359 O O . LEU B 1 142 ? -9.234 11.195 -1.073 1 94.44 142 LEU B O 1
ATOM 2363 N N . GLN B 1 143 ? -10.375 9.773 -2.389 1 93.81 143 GLN B N 1
ATOM 2364 C CA . GLN B 1 143 ? -9.648 10.156 -3.594 1 93.81 143 GLN B CA 1
ATOM 2365 C C . GLN B 1 143 ? -9.797 11.648 -3.883 1 93.81 143 GLN B C 1
ATOM 2367 O O . GLN B 1 143 ? -8.82 12.32 -4.227 1 93.81 143 GLN B O 1
ATOM 2372 N N . ASP B 1 144 ? -10.992 12.164 -3.779 1 93.56 144 ASP B N 1
ATOM 2373 C CA . ASP B 1 144 ? -11.266 13.57 -4.043 1 93.56 144 ASP B CA 1
ATOM 2374 C C . ASP B 1 144 ? -10.523 14.469 -3.053 1 93.56 144 ASP B C 1
ATOM 2376 O O . ASP B 1 144 ? -9.992 15.516 -3.43 1 93.56 144 ASP B O 1
ATOM 2380 N N . LEU B 1 145 ? -10.523 14.016 -1.812 1 92.69 145 LEU B N 1
ATOM 2381 C CA . LEU B 1 145 ? -9.789 14.758 -0.795 1 92.69 145 LEU B CA 1
ATOM 2382 C C . LEU B 1 145 ? -8.297 14.812 -1.131 1 92.69 145 LEU B C 1
ATOM 2384 O O . LEU B 1 145 ? -7.645 15.828 -0.906 1 92.69 145 LEU B O 1
ATOM 2388 N N . ALA B 1 146 ? -7.785 13.719 -1.632 1 94 146 ALA B N 1
ATOM 2389 C CA . ALA B 1 146 ? -6.359 13.594 -1.92 1 94 146 ALA B CA 1
ATOM 2390 C C . ALA B 1 146 ? -5.98 14.406 -3.158 1 94 146 ALA B C 1
ATOM 2392 O O . ALA B 1 146 ? -4.801 14.688 -3.385 1 94 146 ALA B O 1
ATOM 2393 N N . LYS B 1 147 ? -7.031 14.727 -3.99 1 90.5 147 LYS B N 1
ATOM 2394 C CA . LYS B 1 147 ? -6.812 15.555 -5.172 1 90.5 147 LYS B CA 1
ATOM 2395 C C . LYS B 1 147 ? -6.707 17.031 -4.797 1 90.5 147 LYS B C 1
ATOM 2397 O O . LYS B 1 147 ? -5.996 17.797 -5.457 1 90.5 147 LYS B O 1
ATOM 2402 N N . ALA B 1 148 ? -7.617 17.562 -3.9 1 75.19 148 ALA B N 1
ATOM 2403 C CA . ALA B 1 148 ? -7.789 18.969 -3.555 1 75.19 148 ALA B CA 1
ATOM 2404 C C . ALA B 1 148 ? -6.562 19.5 -2.824 1 75.19 148 ALA B C 1
ATOM 2406 O O . ALA B 1 148 ? -6.293 20.703 -2.861 1 75.19 148 ALA B O 1
ATOM 2407 N N . GLY B 1 149 ? -5.336 19.062 -3.055 1 61.88 149 GLY B N 1
ATOM 2408 C CA . GLY B 1 149 ? -4.148 19.547 -2.375 1 61.88 149 GLY B CA 1
ATOM 2409 C C . GLY B 1 149 ? -4.457 20.344 -1.117 1 61.88 149 GLY B C 1
ATOM 2410 O O . GLY B 1 149 ? -5.609 20.703 -0.876 1 61.88 149 GLY B O 1
ATOM 2411 N N . ALA B 1 150 ? -3.551 20.391 -0.117 1 52.97 150 ALA B N 1
ATOM 2412 C CA . ALA B 1 150 ? -3.744 21.281 1.03 1 52.97 150 ALA B CA 1
ATOM 2413 C C . ALA B 1 150 ? -4.148 22.672 0.581 1 52.97 150 ALA B C 1
ATOM 2415 O O . ALA B 1 150 ? -3.713 23.156 -0.47 1 52.97 150 ALA B O 1
ATOM 2416 N N . PRO B 1 151 ? -5.086 23.281 1.007 1 40.47 151 PRO B N 1
ATOM 2417 C CA . PRO B 1 151 ? -5.297 24.688 0.617 1 40.47 151 PRO B CA 1
ATOM 2418 C C . PRO B 1 151 ? -4.004 25.5 0.593 1 40.47 151 PRO B C 1
ATOM 2420 O O . PRO B 1 151 ? -3.23 25.453 1.552 1 40.47 151 PRO B O 1
ATOM 2423 N N . THR B 1 152 ? -3.102 25.484 -0.482 1 37.88 152 THR B N 1
ATOM 2424 C CA . THR B 1 152 ? -1.943 26.375 -0.607 1 37.88 152 THR B CA 1
ATOM 2425 C C . THR B 1 152 ? -2.309 27.797 -0.231 1 37.88 152 THR B C 1
ATOM 2427 O O . THR B 1 152 ? -1.611 28.75 -0.61 1 37.88 152 THR B O 1
ATOM 2430 N N . GLU B 1 153 ? -3.174 28.297 0.393 1 33.59 153 GLU B N 1
ATOM 2431 C CA . GLU B 1 153 ? -3.195 29.766 0.463 1 33.59 153 GLU B CA 1
ATOM 2432 C C . GLU B 1 153 ? -1.812 30.312 0.789 1 33.59 153 GLU B C 1
ATOM 2434 O O . GLU B 1 153 ? -1.35 31.266 0.142 1 33.59 153 GLU B O 1
ATOM 2439 N N . ARG B 1 154 ? -1.263 30.375 2.117 1 31.62 154 ARG B N 1
ATOM 2440 C CA . ARG B 1 154 ? -0.329 31.344 2.674 1 31.62 154 ARG B CA 1
ATOM 2441 C C . ARG B 1 154 ? 1.113 30.969 2.365 1 31.62 154 ARG B C 1
ATOM 2443 O O . ARG B 1 154 ? 2.039 31.406 3.047 1 31.62 154 ARG B O 1
ATOM 2450 N N . ALA B 1 155 ? 1.474 30 1.599 1 32.53 155 ALA B N 1
ATOM 2451 C CA . ALA B 1 155 ? 2.881 29.609 1.561 1 32.53 155 ALA B CA 1
ATOM 2452 C C . ALA B 1 155 ? 3.709 30.609 0.76 1 32.53 155 ALA B C 1
ATOM 2454 O O . ALA B 1 155 ? 4.918 30.438 0.602 1 32.53 155 ALA B O 1
ATOM 2455 N N . THR B 1 156 ? 3.322 31.188 -0.281 1 30.95 156 THR B N 1
ATOM 2456 C CA . THR B 1 156 ? 4.238 31.703 -1.286 1 30.95 156 THR B CA 1
ATOM 2457 C C . THR B 1 156 ? 5.238 32.688 -0.654 1 30.95 156 THR B C 1
ATOM 2459 O O . THR B 1 156 ? 6.289 32.969 -1.231 1 30.95 156 THR B O 1
ATOM 2462 N N . ARG B 1 157 ? 4.906 33.719 0.089 1 28.7 157 ARG B N 1
ATOM 2463 C CA . ARG B 1 157 ? 5.742 34.906 -0.004 1 28.7 157 ARG B CA 1
ATOM 2464 C C . ARG B 1 157 ? 7.066 34.688 0.726 1 28.7 157 ARG B C 1
ATOM 2466 O O . ARG B 1 157 ? 7.898 35.625 0.779 1 28.7 157 ARG B O 1
ATOM 2473 N N . GLN B 1 158 ? 7.207 33.781 1.903 1 27.88 158 GLN B N 1
ATOM 2474 C CA . GLN B 1 158 ? 8.203 34.344 2.805 1 27.88 158 GLN B CA 1
ATOM 2475 C C . GLN B 1 158 ? 9.609 33.875 2.443 1 27.88 158 GLN B C 1
ATOM 2477 O O . GLN B 1 158 ? 9.82 32.688 2.191 1 27.88 158 GLN B O 1
ATOM 2482 N N . LYS B 1 159 ? 10.5 34.531 1.831 1 28.61 159 LYS B N 1
ATOM 2483 C CA . LYS B 1 159 ? 11.93 34.625 1.534 1 28.61 159 LYS B CA 1
ATOM 2484 C C . LYS B 1 159 ? 12.75 33.938 2.623 1 28.61 159 LYS B C 1
ATOM 2486 O O . LYS B 1 159 ? 12.461 34.062 3.811 1 28.61 159 LYS B O 1
ATOM 2491 N N . PHE B 1 160 ? 13.273 32.656 2.504 1 29.27 160 PHE B N 1
ATOM 2492 C CA . PHE B 1 160 ? 14.289 32.156 3.428 1 29.27 160 PHE B CA 1
ATOM 2493 C C . PHE B 1 160 ? 15.367 33.188 3.672 1 29.27 160 PHE B C 1
ATOM 2495 O O . PHE B 1 160 ? 16.062 33.625 2.742 1 29.27 160 PHE B O 1
ATOM 2502 N N . ALA B 1 161 ? 15.094 34.406 4.43 1 27.95 161 ALA B N 1
ATOM 2503 C CA . ALA B 1 161 ? 16.172 35.312 4.82 1 27.95 161 ALA B CA 1
ATOM 2504 C C . ALA B 1 161 ? 17.234 34.594 5.652 1 27.95 161 ALA B C 1
ATOM 2506 O O . ALA B 1 161 ? 16.906 33.625 6.348 1 27.95 161 ALA B O 1
#

Nearest PDB structures (foldseek):
  7u1a-assembly1_A  TM=8.600E-01  e=1.195E-04  Saccharomyces cerevisiae
  7u1p-assembly1_A  TM=8.481E-01  e=1.195E-04  Saccharomyces cerevisiae
  8dr3-assembly1_A  TM=7.217E-01  e=1.542E-04  Saccharomyces cerevisiae
  6jl6-assembly1_C  TM=4.294E-01  e=1.846E-01  Trypanosoma cruzi
  6jl5-assembly1_C  TM=4.116E-01  e=1.732E-01  Trypanosoma cruzi

Organism: NCBI:txid2562239

InterPro domains:
  IPR001357 BRCT domain [PF00533] (66-145)
  IPR001357 BRCT domain [PS50172] (62-144)
  IPR001357 BRCT domain [SM00292] (64-149)
  IPR036420 BRCT domain superfamily [G3DSA:3.40.50.10190] (54-147)
  IPR036420 BRCT domain superfamily [SSF52113] (64-150)

Sequence (322 aa):
MGPLWRKYQGKTFADIYQEDPQYCRWACDVALKGNSSDAMKIFAAYVQHRWLLALNNLLKHAQPNSLTGHSLATTGENDELMRSVIESYIRILGGNVSRRLSDATALVTLGPRIFDGRPVKESPKMKEAASSGLPVLSLEDLQDLAKAGAPTERATRQKFAMGPLWRKYQGKTFADIYQEDPQYCRWACDVALKGNSSDAMKIFAAYVQHRWLLALNNLLKHAQPNSLTGHSLATTGENDELMRSVIESYIRILGGNVSRRLSDATALVTLGPRIFDGRPVKESPKMKEAASSGLPVLSLEDLQDLAKAGAPTERATRQKFA

Radius of gyration: 21.57 Å; Cα contacts (8 Å, |Δi|>4): 533; chains: 2; bounding box: 52×66×42 Å